Protein AF-A0A6C0KFZ5-F1 (afdb_monomer_lite)

Secondary structure (DSSP, 8-state):
---TT--TT---TTS--HHHHHHH-TTSTTHHHHHHHHHHTT--TT---TT---HHHHHHHT--STHHHHHHHHHHHTT--TT---TTS--HHHHHHHH--SHHHHHHHHHHGGGS-TT---TTS--HHHHS-HHHHTTSPPTT-SS--SS---B-SS-TTTSSS---EEEETT--EEE-TT----SB-TTT-PBP-EEEE-------

Foldseek 3Di:
DDDPPDDQCDADPQQDGPLLVLLQVQVDPVNPVVLVVSVVVVHDQCRATNQGDGSLLNLLQNVPDLSSVVSNVSSVVSPHDQCGATNQQDGSLLNLQLRDDDPSSVVSNVVSQLVYDQQRATPVRDGSLNNHDPVCNVVDDHHPDPPPSPARDDWDPAAPPPRPHTFFKAFPPNRYRRHHPVDDDDFADPSPRHGGPDIDGHDDDDDD

InterPro domains:
  IPR002110 Ankyrin repeat [PF12796] (33-120)
  IPR002110 Ankyrin repeat [SM00248] (14-47)
  IPR002110 Ankyrin repeat [SM00248] (51-84)
  IPR002110 Ankyrin repeat [SM00248] (88-120)
  IPR013083 Zinc finger, RING/FYVE/PHD-type [G3DSA:3.30.40.10] (149-202)
  IPR036770 Ankyrin repeat-containing domain superfamily [G3DSA:1.25.40.20] (1-140)
  IPR036770 Ankyrin repeat-containing domain superfamily [SSF48403] (3-112)
  IPR050745 Multifunctional regulatory proteins [PTHR24189] (2-123)

pLDDT: mean 80.34, std 16.1, range [26.88, 98.56]

Organism: NCBI:txid1070528

Structure (mmCIF, N/CA/C/O backbone):
data_AF-A0A6C0KFZ5-F1
#
_entry.id   AF-A0A6C0KFZ5-F1
#
loop_
_atom_site.group_PDB
_atom_site.id
_atom_site.type_symbol
_atom_site.label_atom_id
_atom_site.label_alt_id
_atom_site.label_comp_id
_atom_site.label_asym_id
_atom_site.label_entity_id
_atom_site.label_seq_id
_atom_site.pdbx_PDB_ins_code
_atom_site.Cartn_x
_atom_site.Cartn_y
_atom_site.Cartn_z
_atom_site.occupancy
_atom_site.B_iso_or_equiv
_atom_site.auth_seq_id
_atom_site.auth_comp_id
_atom_site.auth_asym_id
_atom_site.auth_atom_id
_atom_site.pdbx_PDB_model_num
ATOM 1 N N . MET A 1 1 ? -8.122 0.460 28.194 1.00 45.31 1 MET A N 1
ATOM 2 C CA . MET A 1 1 ? -8.547 -0.875 28.665 1.00 45.31 1 MET A CA 1
ATOM 3 C C . MET A 1 1 ? -9.284 -1.544 27.522 1.00 45.31 1 MET A C 1
ATOM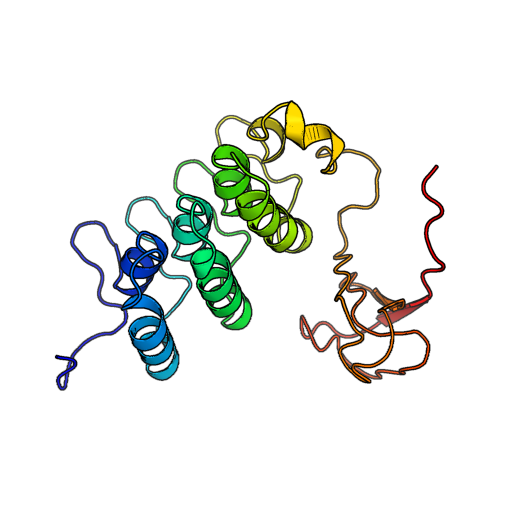 5 O O . MET A 1 1 ? -10.223 -0.944 27.015 1.00 45.31 1 MET A O 1
ATOM 9 N N . ILE A 1 2 ? -8.822 -2.716 27.087 1.00 58.00 2 ILE A N 1
ATOM 10 C CA . ILE A 1 2 ? -9.574 -3.589 26.179 1.00 58.00 2 ILE A CA 1
ATOM 11 C C . ILE A 1 2 ? -10.462 -4.431 27.093 1.00 58.00 2 ILE A C 1
ATOM 13 O O . ILE A 1 2 ? -9.956 -5.290 27.806 1.00 58.00 2 ILE A O 1
ATOM 17 N N . ASN A 1 3 ? -11.746 -4.093 27.161 1.00 57.06 3 ASN A N 1
ATOM 18 C CA . ASN A 1 3 ? -12.742 -4.845 27.925 1.00 57.06 3 ASN A CA 1
ATOM 19 C C . ASN A 1 3 ? -13.583 -5.693 26.963 1.00 57.06 3 ASN A C 1
ATOM 21 O O . ASN A 1 3 ? -13.565 -5.455 25.752 1.00 57.06 3 ASN A O 1
ATOM 25 N N . ASP A 1 4 ? -14.353 -6.634 27.510 1.00 57.88 4 ASP A N 1
ATOM 26 C CA . ASP A 1 4 ? -15.355 -7.384 26.751 1.00 57.88 4 ASP A CA 1
ATOM 27 C C . ASP A 1 4 ? -16.259 -6.420 25.967 1.00 57.88 4 ASP A C 1
ATOM 29 O O . ASP A 1 4 ? -16.900 -5.534 26.536 1.00 57.88 4 ASP A O 1
ATOM 33 N N . GLY A 1 5 ? -16.257 -6.561 24.638 1.00 67.19 5 GLY A N 1
ATOM 34 C CA . GLY A 1 5 ? -17.014 -5.713 23.712 1.00 67.19 5 GLY A CA 1
ATOM 35 C C . GLY A 1 5 ? -16.224 -4.597 23.019 1.00 67.19 5 GLY A C 1
ATOM 36 O O . GLY A 1 5 ? -16.816 -3.856 22.237 1.00 67.19 5 GLY A O 1
ATOM 37 N N . PHE A 1 6 ? -14.913 -4.460 23.253 1.00 79.19 6 PHE A N 1
ATOM 38 C CA . PHE A 1 6 ? -14.082 -3.554 22.453 1.00 79.19 6 PHE A CA 1
ATOM 39 C C . PHE A 1 6 ? -13.938 -4.080 21.016 1.00 79.19 6 PHE A C 1
ATOM 41 O O . PHE A 1 6 ? -13.2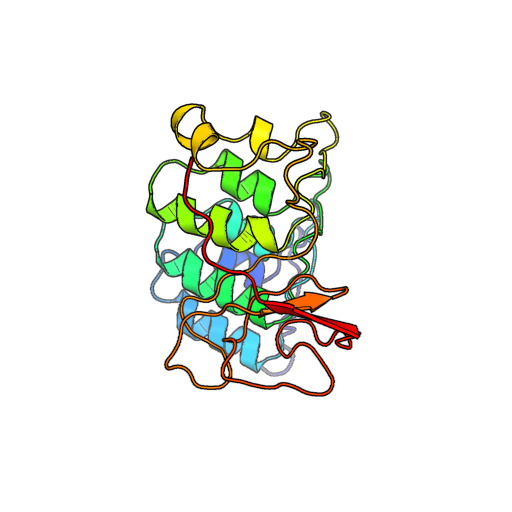68 -5.084 20.776 1.00 79.19 6 PHE A O 1
ATOM 48 N N . ASP A 1 7 ? -14.557 -3.390 20.057 1.00 88.50 7 ASP A N 1
ATOM 49 C CA . ASP A 1 7 ? -14.354 -3.660 18.636 1.00 88.50 7 ASP A CA 1
ATOM 50 C C . ASP A 1 7 ? -13.027 -3.041 18.175 1.00 88.50 7 ASP A C 1
ATOM 52 O O . ASP A 1 7 ? -12.887 -1.824 18.057 1.00 88.50 7 ASP A O 1
ATOM 56 N N . ILE A 1 8 ? -12.050 -3.904 17.887 1.00 89.81 8 ILE A N 1
ATOM 57 C CA . ILE A 1 8 ? -10.712 -3.530 17.412 1.00 89.81 8 ILE A CA 1
ATOM 58 C C . ILE A 1 8 ? -10.742 -2.711 16.109 1.00 89.81 8 ILE A C 1
ATOM 60 O O . ILE A 1 8 ? -9.812 -1.959 15.815 1.00 89.81 8 ILE A O 1
ATOM 64 N N . ASN A 1 9 ? -11.824 -2.854 15.342 1.00 93.38 9 ASN A N 1
ATOM 65 C CA . ASN A 1 9 ? -12.056 -2.216 14.054 1.00 93.38 9 ASN A CA 1
ATOM 66 C C . ASN A 1 9 ? -13.001 -1.013 14.152 1.00 93.38 9 ASN A C 1
ATOM 68 O O . ASN A 1 9 ? -13.390 -0.460 13.119 1.00 93.38 9 ASN A O 1
ATOM 72 N N . GLN A 1 10 ? -13.367 -0.599 15.371 1.00 94.50 10 GLN A N 1
ATOM 73 C CA . GLN A 1 10 ? -14.249 0.535 15.585 1.00 94.50 10 GLN A CA 1
ATOM 74 C C . GLN A 1 10 ? -13.695 1.780 14.888 1.00 94.50 10 GLN A C 1
ATOM 76 O O . GLN A 1 10 ? -12.531 2.156 15.049 1.00 94.50 10 GLN A O 1
ATOM 81 N N . LYS A 1 11 ? -14.567 2.423 14.112 1.00 95.81 11 LYS A N 1
ATOM 82 C CA . LYS A 1 11 ? -14.286 3.678 13.423 1.00 95.81 11 LYS A CA 1
ATOM 83 C C . LYS A 1 11 ? -14.776 4.849 14.271 1.00 95.81 11 LYS A C 1
ATOM 85 O O . LYS A 1 11 ? -15.882 4.800 14.813 1.00 95.81 11 LYS A O 1
ATOM 90 N N . ASP A 1 12 ? -13.983 5.910 14.354 1.00 95.25 12 ASP A N 1
ATOM 91 C CA . ASP A 1 12 ? -14.437 7.190 14.898 1.00 95.25 12 ASP A CA 1
ATOM 92 C C . ASP A 1 12 ? -15.367 7.928 13.901 1.00 95.25 12 ASP A C 1
ATOM 94 O O . ASP A 1 12 ? -15.711 7.425 12.827 1.00 95.25 12 ASP A O 1
ATOM 98 N N . LYS A 1 13 ? -15.759 9.167 14.223 1.00 97.31 13 LYS A N 1
ATOM 99 C CA . LYS A 1 13 ? -16.588 10.019 13.345 1.00 97.31 13 LYS A CA 1
ATOM 100 C C . LYS A 1 13 ? -15.954 10.337 11.980 1.00 97.31 13 LYS A C 1
ATOM 102 O O . LYS A 1 13 ? -16.672 10.688 11.046 1.00 97.31 13 LYS A O 1
ATOM 107 N N . ASN A 1 14 ? -14.629 10.250 11.868 1.00 96.06 14 ASN A N 1
ATOM 108 C CA . ASN A 1 14 ? -13.876 10.461 10.633 1.00 96.06 14 ASN A CA 1
ATOM 109 C C . ASN A 1 14 ? -13.644 9.154 9.867 1.00 96.06 14 ASN A C 1
ATOM 111 O O . ASN A 1 14 ? -13.036 9.163 8.797 1.00 96.06 14 ASN A O 1
ATOM 115 N N . GLY A 1 15 ? -14.136 8.036 10.394 1.00 96.62 15 GLY A N 1
ATOM 116 C CA . GLY A 1 15 ? -13.888 6.724 9.839 1.00 96.62 15 GLY A CA 1
ATOM 117 C C . GLY A 1 15 ? -12.543 6.120 10.267 1.00 96.62 15 GLY A C 1
ATOM 118 O O . GLY A 1 15 ? -12.168 5.067 9.759 1.00 96.62 15 GLY A O 1
ATOM 119 N N . THR A 1 16 ? -11.808 6.768 11.163 1.00 96.50 16 THR A N 1
ATOM 120 C CA . THR A 1 16 ? -10.446 6.395 11.542 1.00 96.50 16 THR A CA 1
ATOM 121 C C . THR A 1 16 ? -10.471 5.265 12.570 1.00 96.50 16 THR A C 1
ATOM 123 O O . THR A 1 16 ? -11.234 5.321 13.534 1.00 96.50 16 THR A O 1
ATOM 126 N N . THR A 1 17 ? -9.645 4.233 12.374 1.00 94.56 17 THR A N 1
ATOM 127 C CA . THR A 1 17 ? -9.482 3.127 13.336 1.00 94.56 17 THR A CA 1
ATOM 128 C C . THR A 1 17 ? -8.279 3.349 14.246 1.00 94.56 17 THR A C 1
ATOM 130 O O . THR A 1 17 ? -7.396 4.159 13.954 1.00 94.56 17 THR A O 1
ATOM 133 N N . LEU A 1 18 ? -8.184 2.572 15.330 1.00 91.19 18 LEU A N 1
ATOM 134 C CA . LEU A 1 18 ? -7.022 2.604 16.224 1.00 91.19 18 LEU A CA 1
ATOM 135 C C . LEU A 1 18 ? -5.701 2.331 15.481 1.00 91.19 18 LEU A C 1
ATOM 137 O O . LEU A 1 18 ? -4.703 3.002 15.732 1.00 91.19 18 LEU A O 1
ATOM 141 N N . LEU A 1 19 ? -5.706 1.408 14.514 1.00 91.88 19 LEU A N 1
ATOM 142 C CA . LEU A 1 19 ? -4.532 1.108 13.692 1.00 91.88 19 LEU A CA 1
ATOM 143 C C . LEU A 1 19 ? -4.061 2.318 12.869 1.00 91.88 19 LEU A C 1
ATOM 145 O O . LEU A 1 19 ? -2.859 2.530 12.733 1.00 91.88 19 LEU A O 1
ATOM 149 N N . MET A 1 20 ? -4.986 3.131 12.350 1.00 93.50 20 MET A N 1
ATOM 150 C CA . MET A 1 20 ? -4.640 4.348 11.604 1.00 93.50 20 MET A CA 1
ATOM 151 C C . MET A 1 20 ? -4.007 5.413 12.504 1.00 93.50 20 MET A C 1
ATOM 153 O O . MET A 1 20 ? -3.027 6.034 12.104 1.00 93.50 20 MET A O 1
ATOM 157 N N . TYR A 1 21 ? -4.506 5.585 13.732 1.00 90.19 21 TYR A N 1
ATOM 158 C CA . TYR A 1 21 ? -3.892 6.509 14.692 1.00 90.19 21 TYR A CA 1
ATOM 159 C C . TYR A 1 21 ? -2.452 6.118 15.038 1.00 90.19 21 TYR A C 1
ATOM 161 O O . TYR A 1 21 ? -1.588 6.989 15.143 1.00 90.19 21 TYR A O 1
ATOM 169 N N . ILE A 1 22 ? -2.183 4.817 15.182 1.00 87.75 22 ILE A N 1
ATOM 170 C CA . ILE A 1 22 ? -0.828 4.293 15.408 1.00 87.75 22 ILE A CA 1
ATOM 171 C C . ILE A 1 22 ? 0.047 4.522 14.177 1.00 87.75 22 ILE A C 1
ATOM 173 O O . ILE A 1 22 ? 1.169 5.002 14.307 1.00 87.75 22 ILE A O 1
ATOM 177 N N . ALA A 1 23 ? -0.481 4.234 12.986 1.00 89.38 23 ALA A N 1
ATOM 178 C CA . ALA A 1 23 ? 0.206 4.465 11.722 1.00 89.38 23 ALA A CA 1
ATOM 179 C C . ALA A 1 23 ? 0.599 5.937 11.498 1.00 89.38 23 ALA A C 1
ATOM 181 O O . ALA A 1 23 ? 1.624 6.208 10.879 1.00 89.38 23 ALA A O 1
ATOM 182 N N . GLU A 1 24 ? -0.195 6.881 12.006 1.00 87.94 24 GLU A N 1
ATOM 183 C CA . GLU A 1 24 ? 0.102 8.317 11.973 1.00 87.94 24 GLU A CA 1
ATOM 184 C C . GLU A 1 24 ? 1.146 8.746 13.025 1.00 87.94 24 GLU A C 1
ATOM 186 O O . GLU A 1 24 ? 1.887 9.699 12.796 1.00 87.94 24 GLU A O 1
ATOM 191 N N . ASN A 1 25 ? 1.236 8.051 14.169 1.00 81.25 25 ASN A N 1
ATOM 192 C CA . ASN A 1 25 ? 2.004 8.480 15.352 1.00 81.25 25 ASN A CA 1
ATOM 193 C C . ASN A 1 25 ? 3.089 7.476 15.791 1.00 81.25 25 ASN A C 1
ATOM 195 O O . ASN A 1 25 ? 3.385 7.328 16.978 1.00 81.25 25 ASN A O 1
ATOM 199 N N . THR A 1 26 ? 3.729 6.819 14.831 1.00 67.06 26 THR A N 1
ATOM 200 C CA . THR A 1 26 ? 4.763 5.778 15.009 1.00 67.06 26 THR A CA 1
ATOM 201 C C . THR A 1 26 ? 5.988 6.196 15.836 1.00 67.06 26 THR A C 1
ATOM 203 O O . THR A 1 26 ? 6.759 5.337 16.261 1.00 67.06 26 THR A O 1
ATOM 206 N N . SER A 1 27 ? 6.216 7.490 16.075 1.00 63.19 27 SER A N 1
ATOM 207 C CA . SER A 1 27 ? 7.378 8.019 16.811 1.00 63.19 27 SER A CA 1
ATOM 208 C C . SER A 1 27 ? 7.352 7.767 18.318 1.00 63.19 27 SER A C 1
ATOM 210 O O . SER A 1 27 ? 8.356 7.983 19.000 1.00 63.19 27 SER A O 1
ATOM 212 N N . GLN A 1 28 ? 6.220 7.319 18.860 1.00 59.22 28 GLN A N 1
ATOM 213 C CA . GLN A 1 28 ? 6.071 7.077 20.288 1.00 59.22 28 GLN A CA 1
ATOM 214 C C . GLN A 1 28 ? 6.402 5.614 20.602 1.00 59.22 28 GLN A C 1
ATOM 216 O O . GLN A 1 28 ? 5.761 4.717 20.062 1.00 59.22 28 GLN A O 1
ATOM 221 N N . LEU A 1 29 ? 7.354 5.375 21.519 1.00 52.28 29 LEU A N 1
ATOM 222 C CA . LEU A 1 29 ? 7.754 4.042 22.023 1.00 52.28 29 LEU A CA 1
ATOM 223 C C . LEU A 1 29 ? 6.571 3.140 22.441 1.00 52.28 29 LEU A C 1
ATOM 225 O O . LEU A 1 29 ? 6.716 1.927 22.510 1.00 52.28 29 LEU A O 1
ATOM 229 N N . LEU A 1 30 ? 5.402 3.726 22.698 1.00 54.03 30 LEU A N 1
ATOM 230 C CA . LEU A 1 30 ? 4.149 3.041 23.014 1.00 54.03 30 LEU A CA 1
ATOM 231 C C . LEU A 1 30 ? 3.510 2.310 21.814 1.00 54.03 30 LEU A C 1
ATOM 233 O O . LEU A 1 30 ? 2.575 1.542 22.015 1.00 54.03 30 LEU A O 1
ATOM 237 N N . CYS A 1 31 ? 3.970 2.527 20.577 1.00 63.16 31 CYS A N 1
ATOM 238 C CA . CYS A 1 31 ? 3.303 1.989 19.389 1.00 63.16 31 CYS A CA 1
ATOM 239 C C . CYS A 1 31 ? 3.578 0.505 19.128 1.00 63.16 31 CYS A C 1
ATOM 241 O O . CYS A 1 31 ? 2.667 -0.165 18.659 1.00 63.16 31 CYS A O 1
ATOM 243 N N . THR A 1 32 ? 4.761 -0.037 19.440 1.00 69.75 32 THR A N 1
ATOM 244 C CA . THR A 1 32 ? 5.089 -1.437 19.097 1.00 69.75 32 THR A CA 1
ATOM 245 C C . THR A 1 32 ? 4.239 -2.437 19.885 1.00 69.75 32 THR A C 1
ATOM 247 O O . THR A 1 32 ? 3.671 -3.353 19.296 1.00 69.75 32 THR A O 1
ATOM 250 N N . ASP A 1 33 ? 4.058 -2.232 21.194 1.00 76.81 33 ASP A N 1
ATOM 251 C CA . ASP A 1 33 ? 3.221 -3.113 22.023 1.00 76.81 33 ASP A CA 1
ATOM 252 C C . ASP A 1 33 ? 1.743 -3.040 21.628 1.00 76.81 33 ASP A C 1
ATOM 254 O O . ASP A 1 33 ? 1.065 -4.065 21.533 1.00 76.81 33 ASP A O 1
ATOM 258 N N . ILE A 1 34 ? 1.241 -1.832 21.346 1.00 79.38 34 ILE A N 1
ATOM 259 C CA . ILE A 1 34 ? -0.144 -1.650 20.901 1.00 79.38 34 ILE A CA 1
ATOM 260 C C . ILE A 1 34 ? -0.324 -2.260 19.508 1.00 79.38 34 ILE A C 1
ATOM 262 O O . ILE A 1 34 ? -1.312 -2.948 19.280 1.00 79.38 34 ILE A O 1
ATOM 266 N N . LEU A 1 35 ? 0.628 -2.078 18.593 1.00 79.81 35 LEU A N 1
ATOM 267 C CA . LEU A 1 35 ? 0.586 -2.661 17.255 1.00 79.81 35 LEU A CA 1
ATOM 268 C C . LEU A 1 35 ? 0.594 -4.194 17.314 1.00 79.81 35 LEU A C 1
ATOM 270 O O . LEU A 1 35 ? -0.262 -4.825 16.699 1.00 79.81 35 LEU A O 1
ATOM 274 N N . ASN A 1 36 ? 1.474 -4.794 18.118 1.00 79.19 36 ASN A N 1
ATOM 275 C CA . ASN A 1 36 ? 1.494 -6.240 18.350 1.00 79.19 36 ASN A CA 1
ATOM 276 C C . ASN A 1 36 ? 0.164 -6.743 18.929 1.00 79.19 36 ASN A C 1
ATOM 278 O O . ASN A 1 36 ? -0.345 -7.781 18.505 1.00 79.19 36 ASN A O 1
ATOM 282 N N . LEU A 1 37 ? -0.437 -5.988 19.850 1.00 82.38 37 LEU A N 1
ATOM 283 C CA . LEU A 1 37 ? -1.750 -6.300 20.406 1.00 82.38 37 LEU A CA 1
ATOM 284 C C . LEU A 1 37 ? -2.867 -6.202 19.355 1.00 82.38 37 LEU A C 1
ATOM 286 O O . LEU A 1 37 ? -3.717 -7.086 19.298 1.00 82.38 37 LEU A O 1
ATOM 290 N N . LEU A 1 38 ? -2.861 -5.179 18.494 1.00 81.00 38 LEU A N 1
ATOM 291 C CA . LEU A 1 38 ? -3.825 -5.049 17.394 1.00 81.00 38 LEU A CA 1
ATOM 292 C C . LEU A 1 38 ? -3.743 -6.235 16.433 1.00 81.00 38 LEU A C 1
ATOM 294 O O . LEU A 1 38 ? -4.771 -6.777 16.027 1.00 81.00 38 LEU A O 1
ATOM 298 N N . ILE A 1 39 ? -2.525 -6.655 16.097 1.00 80.06 39 ILE A N 1
ATOM 299 C CA . ILE A 1 39 ? -2.284 -7.820 15.247 1.00 80.06 39 ILE A CA 1
ATOM 300 C C . ILE A 1 39 ? -2.752 -9.107 15.929 1.00 80.06 39 ILE A C 1
ATOM 302 O O . ILE A 1 39 ? -3.458 -9.904 15.309 1.00 80.06 39 ILE A O 1
ATOM 306 N N . TYR A 1 40 ? -2.434 -9.292 17.213 1.00 84.69 40 TYR A N 1
ATOM 307 C CA . TYR A 1 40 ? -2.911 -10.430 18.002 1.00 84.69 40 TYR A CA 1
ATOM 308 C C . TYR A 1 40 ? -4.445 -10.509 18.019 1.00 84.69 40 TYR A C 1
ATOM 310 O O . TYR A 1 40 ? -5.025 -11.585 17.865 1.00 84.69 40 TYR A O 1
ATOM 318 N N . LEU A 1 41 ? -5.107 -9.355 18.122 1.00 85.75 41 LEU A N 1
ATOM 319 C CA . LEU A 1 41 ? -6.563 -9.220 18.082 1.00 85.75 41 LEU A CA 1
ATOM 320 C C . LEU A 1 41 ? -7.150 -9.215 16.659 1.00 85.75 41 LEU A C 1
ATOM 322 O O . LEU A 1 41 ? -8.353 -9.015 16.504 1.00 85.75 41 LEU A O 1
ATOM 326 N N . ARG A 1 42 ? -6.334 -9.474 15.627 1.00 86.94 42 ARG A N 1
ATOM 327 C CA . ARG A 1 42 ? -6.735 -9.545 14.211 1.00 86.94 42 ARG A CA 1
ATOM 328 C C . ARG A 1 42 ? -7.426 -8.274 13.708 1.00 86.94 42 ARG A C 1
ATOM 330 O O . ARG A 1 42 ? -8.445 -8.344 13.017 1.00 86.94 42 ARG A O 1
ATOM 337 N N . ALA A 1 43 ? -6.867 -7.111 14.041 1.00 90.69 43 ALA A N 1
ATOM 338 C CA . ALA A 1 43 ? -7.285 -5.845 13.451 1.00 90.69 43 ALA A CA 1
ATOM 339 C C . ALA A 1 43 ? -7.240 -5.917 11.916 1.00 90.69 43 ALA A C 1
ATOM 341 O O . ALA A 1 43 ? -6.268 -6.395 11.329 1.00 90.69 43 ALA A O 1
ATOM 342 N N . ASN A 1 44 ? -8.289 -5.433 11.256 1.00 94.06 44 ASN A N 1
ATOM 343 C CA . ASN A 1 44 ? -8.346 -5.379 9.803 1.00 94.06 44 ASN A CA 1
ATOM 344 C C . ASN A 1 44 ? -7.494 -4.204 9.299 1.00 94.06 44 ASN A C 1
ATOM 346 O O . ASN A 1 44 ? -7.851 -3.035 9.471 1.00 94.06 44 ASN A O 1
ATOM 350 N N . VAL A 1 45 ? -6.382 -4.528 8.638 1.00 94.00 45 VAL A N 1
ATOM 351 C CA . VAL A 1 45 ? -5.403 -3.549 8.140 1.00 94.00 45 VAL A CA 1
ATOM 352 C C . VAL A 1 45 ? -5.892 -2.724 6.943 1.00 94.00 45 VAL A C 1
ATOM 354 O O . VAL A 1 45 ? -5.318 -1.677 6.643 1.00 94.00 45 VAL A O 1
ATOM 357 N N . ASN A 1 46 ? -6.967 -3.169 6.286 1.00 96.31 46 ASN A N 1
ATOM 358 C CA . ASN A 1 46 ? -7.486 -2.613 5.034 1.00 96.31 46 ASN A CA 1
ATOM 359 C C . ASN A 1 46 ? -8.732 -1.738 5.219 1.00 96.31 46 ASN A C 1
ATOM 361 O O . ASN A 1 46 ? -9.359 -1.339 4.238 1.00 96.31 46 ASN A O 1
ATOM 365 N N . ILE A 1 47 ? -9.124 -1.432 6.461 1.00 97.75 47 ILE A N 1
ATOM 366 C CA . ILE A 1 47 ? -10.214 -0.479 6.693 1.00 97.75 47 ILE A CA 1
ATOM 367 C C . ILE A 1 47 ? -9.826 0.876 6.101 1.00 97.75 47 ILE A C 1
ATOM 369 O O . ILE A 1 47 ? -8.673 1.299 6.177 1.00 97.75 47 ILE A O 1
ATOM 373 N N . LYS A 1 48 ? -10.823 1.543 5.521 1.00 98.44 48 LYS A N 1
ATOM 374 C CA . LYS A 1 48 ? -10.722 2.878 4.947 1.00 98.44 48 LYS A CA 1
ATOM 375 C C . LYS A 1 48 ? -11.440 3.907 5.813 1.00 98.44 48 LYS A C 1
ATOM 377 O O . LYS A 1 48 ? -12.564 3.659 6.270 1.00 98.44 48 LYS A O 1
ATOM 382 N N . ASP A 1 49 ? -10.808 5.056 6.026 1.00 98.44 49 ASP A N 1
ATOM 383 C CA . ASP A 1 49 ? -11.439 6.216 6.659 1.00 98.44 49 ASP A CA 1
ATOM 384 C C . ASP A 1 49 ? -12.432 6.910 5.700 1.00 98.44 49 ASP A C 1
ATOM 386 O O . ASP A 1 49 ? -12.678 6.444 4.586 1.00 98.44 49 ASP A O 1
ATOM 390 N N . ASN A 1 50 ? -13.032 8.029 6.113 1.00 98.56 50 ASN A N 1
ATOM 391 C CA . ASN A 1 50 ? -13.981 8.767 5.266 1.00 98.56 50 ASN A CA 1
ATOM 392 C C . ASN A 1 50 ? -13.316 9.474 4.065 1.00 98.56 50 ASN A C 1
ATOM 394 O O . ASN A 1 50 ? -14.012 10.012 3.204 1.00 98.56 50 ASN A O 1
ATOM 398 N N . LYS A 1 51 ? -11.980 9.505 4.010 1.00 98.25 51 LYS A N 1
ATOM 399 C CA . LYS A 1 51 ? -11.187 9.966 2.864 1.00 98.25 51 LYS A CA 1
ATOM 400 C C . LYS A 1 51 ? -10.705 8.804 1.995 1.00 98.25 51 LYS A C 1
ATOM 402 O O . LYS A 1 51 ? -9.909 9.045 1.095 1.00 98.25 51 LYS A O 1
ATOM 407 N N . GLU A 1 52 ? -11.162 7.585 2.271 1.00 98.38 52 GLU A N 1
ATOM 408 C CA . GLU A 1 52 ? -10.690 6.335 1.676 1.00 98.38 52 GLU A CA 1
ATOM 409 C C . GLU A 1 52 ? -9.230 5.963 1.997 1.00 98.38 52 GLU A C 1
ATOM 411 O O . GLU A 1 52 ? -8.653 5.075 1.370 1.00 98.38 52 GLU A O 1
ATOM 416 N N . LYS A 1 53 ? -8.624 6.585 3.014 1.00 98.38 53 LYS A N 1
ATOM 417 C CA . LYS A 1 53 ? -7.262 6.264 3.444 1.00 98.38 53 LYS A CA 1
ATOM 418 C C . LYS A 1 53 ? -7.200 4.999 4.284 1.00 98.38 53 LYS A C 1
ATOM 420 O O . LYS A 1 53 ? -7.994 4.814 5.205 1.00 98.38 53 LYS A O 1
ATOM 425 N N . THR A 1 54 ? -6.192 4.174 4.012 1.00 98.00 54 THR A N 1
ATOM 426 C CA . THR A 1 54 ? -5.840 2.984 4.802 1.00 98.00 54 THR A CA 1
ATOM 427 C C . THR A 1 54 ? -4.706 3.281 5.783 1.00 98.00 54 THR A C 1
ATOM 429 O O . THR A 1 54 ? -3.969 4.258 5.623 1.00 98.00 54 THR A O 1
ATOM 432 N N . ALA A 1 55 ? -4.495 2.404 6.770 1.00 95.81 55 ALA A N 1
ATOM 433 C CA . ALA A 1 55 ? -3.361 2.515 7.694 1.00 95.81 55 ALA A CA 1
ATOM 434 C C . ALA A 1 55 ? -2.005 2.553 6.959 1.00 95.81 55 ALA A C 1
ATOM 436 O O . ALA A 1 55 ? -1.112 3.306 7.345 1.00 95.81 55 ALA A O 1
ATOM 437 N N . LEU A 1 56 ? -1.869 1.815 5.851 1.00 95.62 56 LEU A N 1
ATOM 438 C CA . LEU A 1 56 ? -0.655 1.814 5.032 1.00 95.62 56 LEU A CA 1
ATOM 439 C C . LEU A 1 56 ? -0.345 3.202 4.443 1.00 95.62 56 LEU A C 1
ATOM 441 O O . LEU A 1 56 ? 0.814 3.616 4.412 1.00 95.62 56 LEU A O 1
ATOM 445 N N . MET A 1 57 ? -1.372 3.945 4.015 1.00 97.44 57 MET A N 1
ATOM 446 C CA . MET A 1 57 ? -1.204 5.314 3.514 1.00 97.44 57 MET A CA 1
ATOM 447 C C . MET A 1 57 ? -0.775 6.280 4.619 1.00 97.44 57 MET A C 1
ATOM 449 O O . MET A 1 57 ? 0.066 7.138 4.363 1.00 97.44 57 MET A O 1
ATOM 453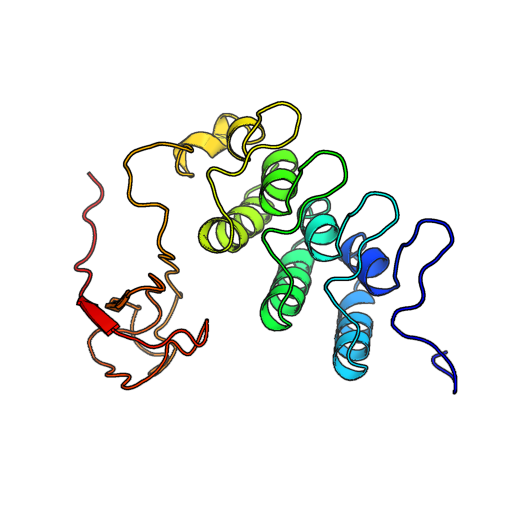 N N . TYR A 1 58 ? -1.306 6.124 5.836 1.00 94.50 58 TYR A N 1
ATOM 454 C CA . TYR A 1 58 ? -0.892 6.921 6.994 1.00 94.50 58 TYR A CA 1
ATOM 455 C C . TYR A 1 58 ? 0.588 6.693 7.330 1.00 94.50 58 TYR A C 1
ATOM 457 O O . TYR A 1 58 ? 1.347 7.659 7.389 1.00 94.50 58 TYR A O 1
ATOM 465 N N . VAL A 1 59 ? 1.043 5.436 7.434 1.00 91.69 59 VAL A N 1
ATOM 466 C CA . VAL A 1 59 ? 2.471 5.141 7.686 1.00 91.69 59 VAL A CA 1
ATOM 467 C C . VAL A 1 59 ? 3.365 5.748 6.606 1.00 91.69 59 VAL A C 1
ATOM 469 O O . VAL A 1 59 ? 4.439 6.271 6.912 1.00 91.69 59 VAL A O 1
ATOM 472 N N . ALA A 1 60 ? 2.934 5.674 5.343 1.00 92.75 60 ALA A N 1
ATOM 473 C CA . ALA A 1 60 ? 3.672 6.212 4.207 1.00 92.75 60 ALA A CA 1
ATOM 474 C C . ALA A 1 60 ? 3.716 7.749 4.187 1.00 92.75 60 ALA A C 1
ATOM 476 O O . ALA A 1 60 ? 4.715 8.323 3.755 1.00 92.75 60 ALA A O 1
ATOM 477 N N . GLU A 1 61 ? 2.656 8.417 4.643 1.00 92.62 61 GLU A N 1
ATOM 478 C CA . GLU A 1 61 ? 2.573 9.876 4.728 1.00 92.62 61 GLU A CA 1
ATOM 479 C C . GLU A 1 61 ? 3.432 10.441 5.864 1.00 92.62 61 GLU A C 1
ATOM 481 O O . GLU A 1 61 ? 4.126 11.437 5.661 1.00 92.62 61 GLU A O 1
ATOM 486 N N . TYR A 1 62 ? 3.436 9.779 7.021 1.00 87.38 62 TYR A N 1
ATOM 487 C CA . TYR A 1 62 ? 4.102 10.242 8.241 1.00 87.38 62 TYR A CA 1
ATOM 488 C C . TYR A 1 62 ? 5.437 9.525 8.510 1.00 87.38 62 TYR A C 1
ATOM 490 O O . TYR A 1 62 ? 5.779 9.221 9.649 1.00 87.38 62 TYR A O 1
ATOM 498 N N . ASN A 1 63 ? 6.214 9.257 7.455 1.00 78.06 63 ASN A N 1
ATOM 499 C CA . ASN A 1 63 ? 7.402 8.385 7.449 1.00 78.06 63 ASN A CA 1
ATOM 500 C C . ASN A 1 63 ? 8.723 9.000 7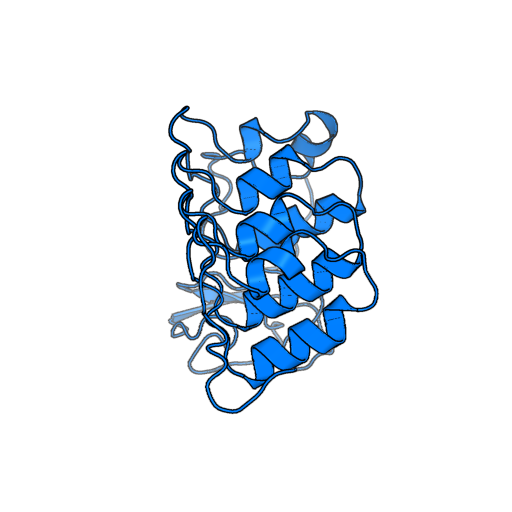.960 1.00 78.06 63 ASN A C 1
ATOM 502 O O . ASN A 1 63 ? 9.800 8.545 7.573 1.00 78.06 63 ASN A O 1
ATOM 506 N N . ASP A 1 64 ? 8.656 10.011 8.827 1.00 77.38 64 ASP A N 1
ATOM 507 C CA . ASP A 1 64 ? 9.828 10.762 9.303 1.00 77.38 64 ASP A CA 1
ATOM 508 C C . ASP A 1 64 ? 10.647 10.028 10.396 1.00 77.38 64 ASP A C 1
ATOM 510 O O . ASP A 1 64 ? 11.727 10.494 10.765 1.00 77.38 64 ASP A O 1
ATOM 514 N N . TYR A 1 65 ? 10.188 8.868 10.886 1.00 69.94 65 TYR A N 1
ATOM 515 C CA . TYR A 1 65 ? 10.837 8.102 11.960 1.00 69.94 65 TYR A CA 1
ATOM 516 C C . TYR A 1 65 ? 11.197 6.674 11.531 1.00 69.94 65 TYR A C 1
ATOM 518 O O . TYR A 1 65 ? 10.525 6.059 10.705 1.00 69.94 65 TYR A O 1
ATOM 526 N N . SER A 1 66 ? 12.258 6.109 12.114 1.00 66.88 66 SER A N 1
ATOM 527 C CA . SER A 1 66 ? 12.701 4.737 11.816 1.00 66.88 66 SER A CA 1
ATOM 528 C C . SER A 1 66 ? 11.674 3.669 12.214 1.00 66.88 66 SER A C 1
ATOM 530 O O . SER A 1 66 ? 11.557 2.653 11.533 1.00 66.88 66 SER A O 1
ATOM 532 N N . SER A 1 67 ? 10.885 3.915 13.262 1.00 63.47 67 SER A N 1
ATOM 533 C CA . SER A 1 67 ? 9.795 3.042 13.723 1.00 63.47 67 SER A CA 1
ATOM 534 C C . SER A 1 67 ? 8.658 2.878 12.703 1.00 63.47 67 SER A C 1
ATOM 536 O O . SER A 1 67 ? 7.906 1.901 12.759 1.00 63.47 67 SER A O 1
ATOM 538 N N . ASN A 1 68 ? 8.557 3.762 11.704 1.00 76.94 68 ASN A N 1
ATOM 539 C CA . ASN A 1 68 ? 7.624 3.578 10.591 1.00 76.94 68 ASN A CA 1
ATOM 540 C C . ASN A 1 68 ? 7.941 2.332 9.774 1.00 76.94 68 ASN A C 1
ATOM 542 O O . ASN A 1 68 ? 7.017 1.731 9.243 1.00 76.94 68 ASN A O 1
ATOM 546 N N . ILE A 1 69 ? 9.212 1.931 9.675 1.00 80.31 69 ILE A N 1
ATOM 547 C CA . ILE A 1 69 ? 9.604 0.748 8.900 1.00 80.31 69 ILE A CA 1
ATOM 548 C C . ILE A 1 69 ? 9.079 -0.531 9.552 1.00 80.31 69 ILE A C 1
ATOM 550 O O . ILE A 1 69 ? 8.612 -1.424 8.852 1.00 80.31 69 ILE A O 1
ATOM 554 N N . GLU A 1 70 ? 9.093 -0.616 10.882 1.00 80.69 70 GLU A N 1
ATOM 555 C CA . GLU A 1 70 ? 8.509 -1.751 11.603 1.00 80.69 70 GLU A CA 1
ATOM 556 C C . GLU A 1 70 ? 6.991 -1.811 11.394 1.00 80.69 70 GLU A C 1
ATOM 558 O O . GLU A 1 70 ? 6.459 -2.851 11.007 1.00 80.69 70 GLU A O 1
ATOM 563 N N . THR A 1 71 ? 6.306 -0.673 11.540 1.00 84.12 71 THR A N 1
ATOM 564 C CA . THR A 1 71 ? 4.854 -0.598 11.308 1.00 84.12 71 THR A CA 1
ATOM 565 C C . THR A 1 71 ? 4.504 -0.942 9.859 1.00 84.12 71 THR A C 1
ATOM 567 O O . THR A 1 71 ? 3.576 -1.706 9.607 1.00 84.12 71 THR A O 1
ATOM 570 N N . LEU A 1 72 ? 5.282 -0.435 8.900 1.00 84.88 72 LEU A N 1
ATOM 571 C CA . LEU A 1 72 ? 5.147 -0.742 7.480 1.00 84.88 72 LEU A CA 1
ATOM 572 C C . LEU A 1 72 ? 5.294 -2.245 7.223 1.00 84.88 72 LEU A C 1
ATOM 574 O O . LEU A 1 72 ? 4.431 -2.833 6.581 1.00 84.88 72 LEU A O 1
ATOM 578 N N . ASN A 1 73 ? 6.344 -2.874 7.758 1.00 82.44 73 ASN A N 1
ATOM 579 C CA . ASN A 1 73 ? 6.567 -4.316 7.636 1.00 82.44 73 ASN A CA 1
ATOM 580 C C . ASN A 1 73 ? 5.403 -5.126 8.202 1.00 82.44 73 ASN A C 1
ATOM 582 O O . ASN A 1 73 ? 4.954 -6.075 7.567 1.00 82.44 73 ASN A O 1
ATOM 586 N N . ILE A 1 74 ? 4.899 -4.748 9.376 1.00 81.38 74 ILE A N 1
ATOM 587 C CA . ILE A 1 74 ? 3.763 -5.425 9.998 1.00 81.38 74 ILE A CA 1
ATOM 588 C C . ILE A 1 74 ? 2.528 -5.324 9.101 1.00 81.38 74 ILE A C 1
ATOM 590 O O . ILE A 1 74 ? 1.934 -6.347 8.781 1.00 81.38 74 ILE A O 1
ATOM 594 N N . LEU A 1 75 ? 2.172 -4.130 8.626 1.00 86.88 75 LEU A N 1
ATOM 595 C CA . LEU A 1 75 ? 1.021 -3.969 7.734 1.00 86.88 75 LEU A CA 1
ATOM 596 C C . LEU A 1 75 ? 1.166 -4.815 6.460 1.00 86.88 75 LEU A C 1
ATOM 598 O O . LEU A 1 75 ? 0.234 -5.520 6.081 1.00 86.88 75 LEU A O 1
ATOM 602 N N . LEU A 1 76 ? 2.342 -4.795 5.830 1.00 83.50 76 LEU A N 1
ATOM 603 C CA . LEU A 1 76 ? 2.613 -5.562 4.612 1.00 83.50 76 LEU A CA 1
ATOM 604 C C . LEU A 1 76 ? 2.570 -7.081 4.838 1.00 83.50 76 LEU A C 1
ATOM 606 O O . LEU A 1 76 ? 2.047 -7.803 3.995 1.00 83.50 76 LEU A O 1
ATOM 610 N N . ASN A 1 77 ? 3.064 -7.565 5.980 1.00 82.25 77 ASN A N 1
ATOM 611 C CA . ASN A 1 77 ? 3.021 -8.985 6.350 1.00 82.25 77 ASN A CA 1
ATOM 612 C C . ASN A 1 77 ? 1.617 -9.469 6.746 1.00 82.25 77 ASN A C 1
ATOM 614 O O . ASN A 1 77 ? 1.395 -10.674 6.844 1.00 82.25 77 ASN A O 1
ATOM 618 N N . HIS A 1 78 ? 0.687 -8.545 6.983 1.00 80.94 78 HIS A N 1
ATOM 619 C CA . HIS A 1 78 ? -0.701 -8.820 7.342 1.00 80.94 78 HIS A CA 1
ATOM 620 C C . HIS A 1 78 ? -1.678 -8.439 6.220 1.00 80.94 78 HIS A C 1
ATOM 622 O O . HIS A 1 78 ? -2.804 -8.028 6.487 1.00 80.94 78 HIS A O 1
ATOM 628 N N . ASP A 1 79 ? -1.243 -8.607 4.966 1.00 83.88 79 ASP A N 1
ATOM 629 C CA . ASP A 1 79 ? -2.058 -8.466 3.754 1.00 83.88 79 ASP A CA 1
ATOM 630 C C . ASP A 1 79 ? -2.633 -7.052 3.538 1.00 83.88 79 ASP A C 1
ATOM 632 O O . ASP A 1 79 ? -3.753 -6.882 3.045 1.00 83.88 79 ASP A O 1
ATOM 636 N N . ALA A 1 80 ? -1.872 -6.008 3.891 1.00 88.00 80 ALA A N 1
ATOM 637 C CA . ALA A 1 80 ? -2.247 -4.643 3.538 1.00 88.00 80 ALA A CA 1
ATOM 638 C C . ALA A 1 80 ? -2.268 -4.442 2.013 1.00 88.00 80 ALA A C 1
ATOM 640 O O . ALA A 1 80 ? -1.289 -4.694 1.307 1.00 88.00 80 ALA A O 1
ATOM 641 N N . ASN A 1 81 ? -3.377 -3.908 1.510 1.00 88.00 81 ASN A N 1
ATOM 642 C CA . ASN A 1 81 ? -3.586 -3.606 0.103 1.00 88.00 81 ASN A CA 1
ATOM 643 C C . ASN A 1 81 ? -2.744 -2.399 -0.321 1.00 88.00 81 ASN A C 1
ATOM 645 O O . ASN A 1 81 ? -3.109 -1.237 -0.149 1.00 88.00 81 ASN A O 1
ATOM 649 N N . VAL A 1 82 ? -1.610 -2.684 -0.941 1.00 86.88 82 VAL A N 1
ATOM 650 C CA . VAL A 1 82 ? -0.651 -1.686 -1.436 1.00 86.88 82 VAL A CA 1
ATOM 651 C C . VAL A 1 82 ? -1.186 -0.818 -2.581 1.00 86.88 82 VAL A C 1
ATOM 653 O O . VAL A 1 82 ? -0.764 0.329 -2.730 1.00 86.88 82 VAL A O 1
ATOM 656 N N . ASN A 1 83 ? -2.138 -1.345 -3.356 1.00 88.25 83 ASN A N 1
ATOM 657 C CA . ASN A 1 83 ? -2.760 -0.662 -4.495 1.00 88.25 83 ASN A CA 1
ATOM 658 C C . ASN A 1 83 ? -4.073 0.048 -4.142 1.00 88.25 83 ASN A C 1
ATOM 660 O O . ASN A 1 83 ? -4.701 0.617 -5.033 1.00 88.25 83 ASN A O 1
ATOM 664 N N . ASP A 1 84 ? -4.500 0.026 -2.874 1.00 95.81 84 ASP A N 1
ATOM 665 C CA . ASP A 1 84 ? -5.635 0.845 -2.465 1.00 95.81 84 ASP A CA 1
ATOM 666 C C . ASP A 1 84 ? -5.331 2.329 -2.698 1.00 95.81 84 ASP A C 1
ATOM 668 O O . ASP A 1 84 ? -4.190 2.785 -2.569 1.00 95.81 84 ASP A O 1
ATOM 672 N N . VAL A 1 85 ? -6.380 3.075 -3.038 1.00 97.88 85 VAL A N 1
ATOM 673 C CA . VAL A 1 85 ? -6.338 4.518 -3.273 1.00 97.88 85 VAL A CA 1
ATOM 674 C C . VAL A 1 85 ? -7.346 5.237 -2.388 1.00 97.88 85 VAL A C 1
ATOM 676 O O . VAL A 1 85 ? -8.362 4.651 -2.001 1.00 97.88 85 VAL A O 1
ATOM 679 N N . ASP A 1 86 ? -7.017 6.485 -2.060 1.00 98.50 86 ASP A N 1
ATOM 680 C CA . ASP A 1 86 ? -7.901 7.421 -1.371 1.00 98.50 86 ASP A CA 1
ATOM 681 C C . ASP A 1 86 ? -8.835 8.164 -2.352 1.00 98.50 86 ASP A C 1
ATOM 683 O O . ASP A 1 86 ? -8.732 7.997 -3.569 1.00 98.50 86 ASP A O 1
ATOM 687 N N . ASN A 1 87 ? -9.681 9.066 -1.835 1.00 98.50 87 ASN A N 1
ATOM 688 C CA . ASN A 1 87 ? -10.630 9.879 -2.618 1.00 98.50 87 ASN A CA 1
ATOM 689 C C . ASN A 1 87 ? -9.981 10.800 -3.677 1.00 98.50 87 ASN A C 1
ATOM 691 O O . ASN A 1 87 ? -10.692 11.537 -4.356 1.00 98.50 87 ASN A O 1
ATOM 695 N N . LYS A 1 88 ? -8.647 10.873 -3.742 1.00 98.00 88 LYS A N 1
ATOM 696 C CA . LYS A 1 88 ? -7.889 11.641 -4.742 1.00 98.00 88 LYS A CA 1
ATOM 697 C C . LYS A 1 88 ? -7.146 10.728 -5.716 1.00 98.00 88 LYS A C 1
ATOM 699 O O . LYS A 1 88 ? -6.288 11.208 -6.464 1.00 98.00 88 LYS A O 1
ATOM 704 N N . GLY A 1 89 ? -7.366 9.418 -5.632 1.00 97.81 89 GLY A N 1
ATOM 705 C CA . GLY A 1 89 ? -6.607 8.413 -6.356 1.00 97.81 89 GLY A CA 1
ATOM 706 C C . GLY A 1 89 ? -5.172 8.249 -5.843 1.00 97.81 89 GLY A C 1
ATOM 707 O O . GLY A 1 89 ? -4.328 7.750 -6.582 1.00 97.81 89 GLY A O 1
ATOM 708 N N . MET A 1 90 ? -4.828 8.696 -4.630 1.00 98.12 90 MET A N 1
ATOM 709 C CA . MET A 1 90 ? -3.468 8.559 -4.093 1.00 98.12 90 MET A CA 1
ATOM 710 C C . MET A 1 90 ? -3.293 7.213 -3.386 1.00 98.12 90 MET A C 1
ATOM 712 O O . MET A 1 90 ? -4.050 6.897 -2.471 1.00 98.12 90 MET A O 1
ATOM 716 N N . ASN A 1 91 ? -2.257 6.454 -3.756 1.00 96.94 91 ASN A N 1
ATOM 717 C CA . ASN A 1 91 ? -1.846 5.238 -3.044 1.00 96.94 91 ASN A CA 1
ATOM 718 C C . ASN A 1 91 ? -0.701 5.511 -2.046 1.00 96.94 91 ASN A C 1
ATOM 720 O O . ASN A 1 91 ? -0.146 6.615 -1.979 1.00 96.94 91 ASN A O 1
ATOM 724 N N . ALA A 1 92 ? -0.311 4.491 -1.275 1.00 96.19 92 ALA A N 1
ATOM 725 C CA . ALA A 1 92 ? 0.759 4.610 -0.283 1.00 96.19 92 ALA A CA 1
ATOM 726 C C . ALA A 1 92 ? 2.115 5.020 -0.900 1.00 96.19 92 ALA A C 1
ATOM 728 O O . ALA A 1 92 ? 2.816 5.861 -0.334 1.00 96.19 92 ALA A O 1
ATOM 729 N N . LEU A 1 93 ? 2.473 4.504 -2.086 1.00 94.69 93 LEU A N 1
ATOM 730 C CA . LEU A 1 93 ? 3.720 4.873 -2.771 1.00 94.69 93 LEU A CA 1
ATOM 731 C C . LEU A 1 93 ? 3.758 6.374 -3.108 1.00 94.69 93 LEU A C 1
ATOM 733 O O . LEU A 1 93 ? 4.797 7.021 -2.944 1.00 94.69 93 LEU A O 1
ATOM 737 N N . MET A 1 94 ? 2.637 6.952 -3.548 1.00 97.00 94 MET A N 1
ATOM 738 C CA . MET A 1 94 ? 2.539 8.386 -3.833 1.00 97.00 94 MET A CA 1
ATOM 739 C C . MET A 1 94 ? 2.711 9.236 -2.569 1.00 97.00 94 MET A C 1
ATOM 741 O O . MET A 1 94 ? 3.416 10.246 -2.610 1.00 97.00 94 MET A O 1
ATOM 745 N N . TYR A 1 95 ? 2.128 8.822 -1.438 1.00 96.19 95 TYR A N 1
ATOM 746 C CA . TYR A 1 95 ? 2.327 9.493 -0.148 1.00 96.19 95 TYR A CA 1
ATOM 747 C C . TYR A 1 95 ? 3.783 9.429 0.325 1.00 96.19 95 TYR A C 1
ATOM 749 O O . TYR A 1 95 ? 4.342 10.464 0.699 1.00 96.19 95 TYR A O 1
ATOM 757 N N . ALA A 1 96 ? 4.420 8.259 0.226 1.00 93.69 96 ALA A N 1
ATOM 758 C CA . ALA A 1 96 ? 5.833 8.094 0.562 1.00 93.69 96 ALA A CA 1
ATOM 759 C C . ALA A 1 96 ? 6.731 8.976 -0.317 1.00 93.69 96 ALA A C 1
ATOM 761 O O . ALA A 1 96 ? 7.632 9.650 0.182 1.00 93.69 96 ALA A O 1
ATOM 762 N N . SER A 1 97 ? 6.444 9.023 -1.619 1.00 94.12 97 SER A N 1
ATOM 763 C CA . SER A 1 97 ? 7.213 9.798 -2.599 1.00 94.12 97 SER A CA 1
ATOM 764 C C . SER A 1 97 ? 7.059 11.302 -2.409 1.00 94.12 97 SER A C 1
ATOM 766 O O . SER A 1 97 ? 8.018 12.042 -2.587 1.00 94.12 97 SER A O 1
ATOM 768 N N . LYS A 1 98 ? 5.871 11.762 -2.004 1.00 93.75 98 LYS A N 1
ATOM 769 C CA . LYS A 1 98 ? 5.605 13.173 -1.699 1.00 93.75 98 LYS A CA 1
ATOM 770 C C . LYS A 1 98 ? 6.334 13.649 -0.438 1.00 93.75 98 LYS A C 1
ATOM 772 O O . LYS A 1 9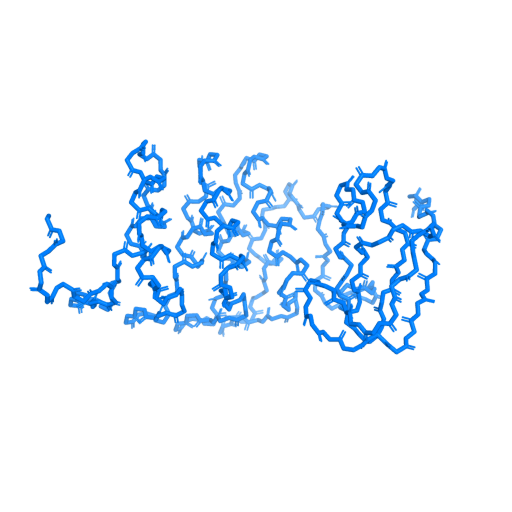8 ? 6.725 14.813 -0.373 1.00 93.75 98 LYS A O 1
ATOM 777 N N . ASN A 1 99 ? 6.496 12.773 0.555 1.00 89.94 99 ASN A N 1
ATOM 778 C CA . ASN A 1 99 ? 7.069 13.113 1.862 1.00 89.94 99 ASN A CA 1
ATOM 779 C C . ASN A 1 99 ? 8.541 12.706 2.029 1.00 89.94 99 ASN A C 1
ATOM 781 O O . ASN A 1 99 ? 9.121 12.933 3.089 1.00 89.94 99 ASN A O 1
ATOM 785 N N . ILE A 1 100 ? 9.183 12.158 0.995 1.00 86.94 100 ILE A N 1
ATOM 786 C CA . ILE A 1 100 ? 10.601 11.798 1.048 1.00 86.94 100 ILE A CA 1
ATOM 787 C C . ILE A 1 100 ? 11.486 13.049 1.218 1.00 86.94 100 ILE A C 1
ATOM 789 O O . ILE A 1 100 ? 11.649 13.877 0.320 1.00 86.94 100 ILE A O 1
ATOM 793 N N . LYS A 1 101 ? 12.089 13.196 2.401 1.00 83.00 101 LYS A N 1
ATOM 794 C CA . LYS A 1 101 ? 13.010 14.306 2.722 1.00 83.00 101 LYS A CA 1
ATOM 795 C C . LYS A 1 101 ? 14.440 13.820 2.934 1.00 83.00 101 LYS A C 1
ATOM 797 O O . LYS A 1 101 ? 15.383 14.466 2.455 1.00 83.00 101 LYS A O 1
ATOM 802 N N . THR A 1 102 ? 14.578 12.687 3.623 1.00 75.75 102 THR A N 1
ATOM 803 C CA . THR A 1 102 ? 15.844 12.096 4.077 1.00 75.75 102 THR A CA 1
ATOM 804 C C . THR A 1 102 ? 16.074 10.707 3.468 1.00 75.75 102 THR A C 1
ATOM 806 O O . THR A 1 102 ? 15.191 10.150 2.816 1.00 75.75 102 THR A O 1
ATOM 809 N N . PHE A 1 103 ? 17.261 10.139 3.699 1.00 65.88 103 PHE A N 1
ATOM 810 C CA . PHE A 1 103 ? 17.570 8.759 3.321 1.00 65.88 103 PHE A CA 1
ATOM 811 C C . PHE A 1 103 ? 16.748 7.715 4.098 1.00 65.88 103 PHE A C 1
ATOM 813 O O . PHE A 1 103 ? 16.540 6.632 3.564 1.00 65.88 103 PHE A O 1
ATOM 820 N N . SER A 1 104 ? 16.245 7.994 5.312 1.00 62.44 104 SER A N 1
ATOM 821 C CA . SER A 1 104 ? 15.433 6.998 6.036 1.00 62.44 104 SER A CA 1
ATOM 822 C C . SER A 1 104 ? 14.043 6.842 5.415 1.00 62.44 104 SER A C 1
ATOM 824 O O . SER A 1 104 ? 13.545 5.727 5.303 1.00 62.44 104 SER A O 1
ATOM 826 N N . ASN A 1 105 ? 13.453 7.935 4.921 1.00 75.06 105 ASN A N 1
ATOM 827 C CA . ASN A 1 105 ? 12.170 7.917 4.212 1.00 75.06 105 ASN A CA 1
ATOM 828 C C . ASN A 1 105 ? 12.306 7.303 2.794 1.00 75.06 105 ASN A C 1
ATOM 830 O O . ASN A 1 105 ? 11.313 6.877 2.205 1.00 75.06 105 ASN A O 1
ATOM 834 N N . GLU A 1 106 ? 13.529 7.227 2.242 1.00 81.00 106 GLU A N 1
ATOM 835 C CA . GLU A 1 106 ? 13.825 6.535 0.973 1.00 81.00 106 GLU A CA 1
ATOM 836 C C . GLU A 1 106 ? 13.498 5.039 1.061 1.00 81.00 106 GLU A C 1
ATOM 838 O O . GLU A 1 106 ? 12.990 4.464 0.097 1.00 81.00 106 GLU A O 1
ATOM 843 N N . THR A 1 107 ? 13.738 4.420 2.221 1.00 80.94 107 THR A N 1
ATOM 844 C CA . THR A 1 107 ? 13.451 3.001 2.469 1.00 80.94 107 THR A CA 1
ATOM 845 C C . THR A 1 107 ? 11.970 2.682 2.280 1.00 80.94 107 THR A C 1
ATOM 847 O O . THR A 1 107 ? 11.646 1.695 1.630 1.00 80.94 107 THR A O 1
ATOM 850 N N . THR A 1 108 ? 11.061 3.549 2.735 1.00 83.00 108 THR A N 1
ATOM 851 C CA . THR A 1 108 ? 9.611 3.378 2.537 1.00 83.00 108 THR A CA 1
ATOM 852 C C . THR A 1 108 ? 9.239 3.337 1.055 1.00 83.00 108 THR A C 1
ATOM 854 O O . THR A 1 108 ? 8.476 2.470 0.633 1.00 83.00 108 THR A O 1
ATOM 857 N N . VAL A 1 109 ? 9.810 4.237 0.243 1.00 86.69 109 VAL A N 1
ATOM 858 C CA . VAL A 1 109 ? 9.599 4.231 -1.215 1.00 86.69 109 VAL A CA 1
ATOM 859 C C . VAL A 1 109 ? 10.155 2.940 -1.814 1.00 86.69 109 VAL A C 1
ATOM 861 O O . VAL A 1 109 ? 9.453 2.285 -2.573 1.00 86.69 109 VAL A O 1
ATOM 864 N N . LYS A 1 110 ? 11.369 2.521 -1.430 1.00 81.56 110 LYS A N 1
ATOM 865 C CA . LYS A 1 110 ? 11.982 1.267 -1.906 1.00 81.56 110 LYS A CA 1
ATOM 866 C C . LYS A 1 110 ? 11.183 0.020 -1.541 1.00 81.56 110 LYS A C 1
ATOM 868 O O . LYS A 1 110 ? 11.159 -0.913 -2.331 1.00 81.56 110 LYS A O 1
ATOM 873 N N . MET A 1 111 ? 10.550 -0.002 -0.372 1.00 80.31 111 MET A N 1
ATOM 874 C CA . MET A 1 111 ? 9.724 -1.125 0.067 1.00 80.31 111 MET A CA 1
ATOM 875 C C . MET A 1 111 ? 8.398 -1.179 -0.692 1.00 80.31 111 MET A C 1
ATOM 877 O O . MET A 1 111 ? 8.006 -2.252 -1.134 1.00 80.31 111 MET A O 1
ATOM 881 N N . LEU A 1 112 ? 7.730 -0.036 -0.881 1.00 82.00 112 LEU A N 1
ATOM 882 C CA . LEU A 1 112 ? 6.424 0.045 -1.550 1.00 82.00 112 LEU A CA 1
ATOM 883 C C . LEU A 1 112 ? 6.506 -0.055 -3.076 1.00 82.00 112 LEU A C 1
ATOM 885 O O . LEU A 1 112 ? 5.595 -0.590 -3.705 1.00 82.00 112 LEU A O 1
ATOM 889 N N . LEU A 1 113 ? 7.578 0.453 -3.682 1.00 81.44 113 LEU A N 1
ATOM 890 C CA . LEU A 1 113 ? 7.763 0.476 -5.131 1.00 81.44 113 LEU A CA 1
ATOM 891 C C . LEU A 1 113 ? 7.570 -0.898 -5.800 1.00 81.44 113 LEU A C 1
ATOM 893 O O . LEU A 1 113 ? 6.779 -0.971 -6.733 1.00 81.44 113 LEU A O 1
ATOM 897 N N . PRO A 1 114 ? 8.215 -1.992 -5.348 1.00 71.19 114 PRO A N 1
ATOM 898 C CA . PRO A 1 114 ? 8.039 -3.301 -5.978 1.00 71.19 114 PRO A CA 1
ATOM 899 C C . PRO A 1 114 ? 6.652 -3.921 -5.732 1.00 71.19 114 PRO A C 1
ATOM 901 O O . PRO A 1 114 ? 6.283 -4.854 -6.443 1.00 71.19 114 PRO A O 1
ATOM 904 N N . LEU A 1 115 ? 5.900 -3.419 -4.742 1.00 73.88 115 LEU A N 1
ATOM 905 C CA . LEU A 1 115 ? 4.561 -3.894 -4.363 1.00 73.88 115 LEU A CA 1
ATOM 906 C C . LEU A 1 115 ? 3.437 -3.218 -5.141 1.00 73.88 115 LEU A C 1
ATOM 908 O O . LEU A 1 115 ? 2.335 -3.754 -5.200 1.00 73.88 115 LEU A O 1
ATOM 912 N N . THR A 1 116 ? 3.687 -2.047 -5.712 1.00 75.31 116 THR A N 1
ATOM 913 C CA . THR A 1 116 ? 2.635 -1.181 -6.248 1.00 75.31 116 THR A CA 1
ATOM 914 C C . THR A 1 116 ? 2.709 -1.070 -7.761 1.00 75.31 116 THR A C 1
ATOM 916 O O . THR A 1 116 ? 3.774 -1.226 -8.355 1.00 75.31 116 THR A O 1
ATOM 919 N N . ASP A 1 117 ? 1.577 -0.767 -8.401 1.00 78.38 117 ASP A N 1
ATOM 920 C CA . ASP A 1 117 ? 1.602 -0.370 -9.808 1.00 78.38 117 ASP A CA 1
ATOM 921 C C . ASP A 1 117 ? 2.268 1.005 -9.951 1.00 78.38 117 ASP A C 1
ATOM 923 O O . ASP A 1 117 ? 1.689 2.047 -9.627 1.00 78.38 117 ASP A O 1
ATOM 927 N N . ILE A 1 118 ? 3.496 1.014 -10.469 1.00 78.88 118 ILE A N 1
ATOM 928 C CA . ILE A 1 118 ? 4.269 2.240 -10.685 1.00 78.88 118 ILE A CA 1
ATOM 929 C C . ILE A 1 118 ? 3.645 3.156 -11.746 1.00 78.88 118 ILE A C 1
ATOM 931 O O . ILE A 1 118 ? 3.951 4.350 -11.785 1.00 78.88 118 ILE A O 1
ATOM 935 N N . ASN A 1 119 ? 2.779 2.610 -12.607 1.00 81.62 119 ASN A N 1
ATOM 936 C CA . ASN A 1 119 ? 2.081 3.359 -13.647 1.00 81.62 119 ASN A CA 1
ATOM 937 C C . ASN A 1 119 ? 0.754 3.937 -13.161 1.00 81.62 119 ASN A C 1
ATOM 939 O O . ASN A 1 119 ? 0.137 4.699 -13.909 1.00 81.62 119 ASN A O 1
ATOM 943 N N . HIS A 1 120 ? 0.347 3.631 -11.924 1.00 85.38 120 HIS A N 1
ATOM 944 C CA . HIS A 1 120 ? -0.844 4.204 -11.318 1.00 85.38 120 HIS A CA 1
ATOM 945 C C . HIS A 1 120 ? -0.790 5.734 -11.347 1.00 85.38 120 HIS A C 1
ATOM 947 O O . HIS A 1 120 ? 0.248 6.359 -11.086 1.00 85.38 120 HIS A O 1
ATOM 953 N N . ARG A 1 121 ? -1.934 6.347 -11.652 1.00 90.69 121 ARG A N 1
ATOM 954 C CA . ARG A 1 121 ? -2.101 7.798 -11.709 1.00 90.69 121 ARG A CA 1
ATOM 955 C C . ARG A 1 121 ? -3.287 8.214 -10.861 1.00 90.69 121 ARG A C 1
ATOM 957 O O . ARG A 1 121 ? -4.362 7.636 -10.966 1.00 90.69 121 ARG A O 1
ATOM 964 N N . CYS A 1 122 ? -3.075 9.236 -10.041 1.00 95.44 122 CYS A N 1
ATOM 965 C CA . CYS A 1 122 ? -4.129 9.855 -9.253 1.00 95.44 122 CYS A CA 1
ATOM 966 C C . CYS A 1 122 ? -5.024 10.742 -10.135 1.00 95.44 122 CYS A C 1
ATOM 968 O O . CYS A 1 122 ? -4.713 10.970 -11.308 1.00 95.44 122 CYS A O 1
ATOM 970 N N . ASP A 1 123 ? -6.082 11.319 -9.566 1.00 96.62 123 ASP A N 1
ATOM 971 C CA . ASP A 1 123 ? -7.094 12.085 -10.319 1.00 96.62 123 ASP A CA 1
ATOM 972 C C . ASP A 1 123 ? -6.519 13.303 -11.061 1.00 96.62 123 ASP A C 1
ATOM 974 O O . ASP A 1 123 ? -7.048 13.746 -12.077 1.00 96.62 123 ASP A O 1
ATOM 978 N N . ASN A 1 124 ? -5.377 13.823 -10.599 1.00 95.38 124 ASN A N 1
ATOM 979 C CA . ASN A 1 124 ? -4.639 14.901 -11.266 1.00 95.38 124 ASN A CA 1
ATOM 980 C C . ASN A 1 124 ? -3.652 14.392 -12.335 1.00 95.38 124 ASN A C 1
ATOM 982 O O . ASN A 1 124 ? -2.724 15.111 -12.712 1.00 95.38 124 ASN A O 1
ATOM 986 N N . ASN A 1 125 ? -3.807 13.144 -12.782 1.00 94.81 125 ASN A N 1
ATOM 987 C CA . ASN A 1 125 ? -2.955 12.448 -13.745 1.00 94.81 125 ASN A CA 1
ATOM 988 C C . ASN A 1 125 ? -1.474 12.332 -13.317 1.00 94.81 125 ASN A C 1
ATOM 990 O O . ASN A 1 125 ? -0.585 12.167 -14.159 1.00 94.81 125 ASN A O 1
ATOM 994 N N . LYS A 1 126 ? -1.192 12.419 -12.010 1.00 95.81 126 LYS A N 1
ATOM 995 C CA . LYS A 1 126 ? 0.161 12.319 -11.442 1.00 95.81 126 LYS A CA 1
ATOM 996 C C . LYS A 1 126 ? 0.438 10.911 -10.936 1.00 95.81 126 LYS A C 1
ATOM 998 O O . LYS A 1 126 ? -0.402 10.304 -10.286 1.00 95.81 126 LYS A O 1
ATOM 1003 N N . SER A 1 127 ? 1.638 10.433 -11.214 1.00 94.06 127 SER A N 1
ATOM 1004 C CA . SER A 1 127 ? 2.225 9.200 -10.687 1.00 94.06 127 SER A CA 1
ATOM 1005 C C . SER A 1 127 ? 3.059 9.484 -9.433 1.00 94.06 127 SER A C 1
ATOM 1007 O O . SER A 1 127 ? 3.318 10.644 -9.102 1.00 94.06 127 SER A O 1
ATOM 1009 N N . TYR A 1 128 ? 3.564 8.449 -8.758 1.00 93.69 128 TYR A N 1
ATOM 1010 C CA . TYR A 1 128 ? 4.504 8.643 -7.644 1.00 93.69 128 TYR A CA 1
ATOM 1011 C C . TYR A 1 128 ? 5.755 9.446 -8.055 1.00 93.69 128 TYR A C 1
ATOM 1013 O O . TYR A 1 128 ? 6.261 10.257 -7.279 1.00 93.69 128 TYR A O 1
ATOM 1021 N N . TRP A 1 129 ? 6.208 9.277 -9.302 1.00 93.62 129 TRP A N 1
ATOM 1022 C CA . TRP A 1 129 ? 7.365 9.967 -9.870 1.00 93.62 129 TRP A CA 1
ATOM 1023 C C . TRP A 1 129 ? 7.191 11.480 -9.934 1.00 93.62 129 TRP A C 1
ATOM 1025 O O . TRP A 1 129 ? 8.148 12.234 -9.752 1.00 93.62 129 TRP A O 1
ATOM 1035 N N . ASP A 1 130 ? 5.961 11.934 -10.170 1.00 95.62 130 ASP A N 1
ATOM 1036 C CA . ASP A 1 130 ? 5.630 13.356 -10.212 1.00 95.62 130 ASP A CA 1
ATOM 1037 C C . ASP A 1 130 ? 5.680 13.994 -8.813 1.00 95.62 130 ASP A C 1
ATOM 1039 O O . ASP A 1 130 ? 5.840 15.210 -8.696 1.00 95.62 130 ASP A O 1
ATOM 1043 N N . TYR A 1 131 ? 5.579 13.179 -7.758 1.00 95.06 131 TYR A N 1
ATOM 1044 C CA . TYR A 1 131 ? 5.728 13.603 -6.367 1.00 95.06 131 TYR A CA 1
ATOM 1045 C C . TYR A 1 131 ? 7.163 13.489 -5.840 1.00 95.06 131 TYR A C 1
ATOM 1047 O O . TYR A 1 131 ? 7.477 14.145 -4.848 1.00 95.06 131 TYR A O 1
ATOM 1055 N N . LEU A 1 132 ? 8.043 12.723 -6.499 1.00 92.31 132 LEU A N 1
ATOM 1056 C CA . LEU A 1 132 ? 9.446 12.611 -6.101 1.00 92.31 132 LEU A CA 1
ATOM 1057 C C . LEU A 1 132 ? 10.188 13.952 -6.271 1.00 92.31 132 LEU A C 1
ATOM 1059 O O . LEU A 1 132 ? 10.201 14.523 -7.370 1.00 92.31 132 LEU A O 1
ATOM 1063 N N . PRO A 1 133 ? 10.897 14.440 -5.236 1.00 92.19 133 PRO A N 1
ATOM 1064 C CA . PRO A 1 133 ? 11.819 15.558 -5.376 1.00 92.19 133 PRO A CA 1
ATOM 1065 C C . PRO A 1 133 ? 12.929 15.234 -6.381 1.00 92.19 133 PRO A C 1
ATOM 1067 O O . PRO A 1 133 ? 13.434 14.113 -6.416 1.00 92.19 133 PRO A O 1
ATOM 1070 N N . ASN A 1 134 ? 13.380 16.231 -7.151 1.00 90.44 134 ASN A N 1
ATOM 1071 C CA . ASN A 1 134 ? 14.366 16.024 -8.224 1.00 90.44 134 ASN A CA 1
ATOM 1072 C C . ASN A 1 134 ? 15.642 15.302 -7.754 1.00 90.44 134 ASN A C 1
ATOM 1074 O O . ASN A 1 134 ? 16.123 14.428 -8.461 1.00 90.44 134 ASN A O 1
ATOM 1078 N N . LYS A 1 135 ? 16.126 15.581 -6.533 1.00 89.75 135 LYS A N 1
ATOM 1079 C CA . LYS A 1 135 ? 17.316 14.932 -5.944 1.00 89.75 135 LYS A CA 1
ATOM 1080 C C . LYS A 1 135 ? 17.196 13.410 -5.747 1.00 89.75 135 LYS A C 1
ATOM 1082 O O . LYS A 1 135 ? 18.195 12.759 -5.464 1.00 89.75 135 LYS A O 1
ATOM 1087 N N . PHE A 1 136 ? 15.985 12.857 -5.823 1.00 84.38 136 PHE A N 1
ATOM 1088 C CA . PHE A 1 136 ? 15.721 11.426 -5.666 1.00 84.38 136 PHE A CA 1
ATOM 1089 C C . PHE A 1 136 ? 15.328 10.733 -6.971 1.00 84.38 136 PHE A C 1
ATOM 1091 O O . PHE A 1 136 ? 15.345 9.508 -7.004 1.00 84.38 136 PHE A O 1
ATOM 1098 N N . LYS A 1 137 ? 14.982 11.477 -8.031 1.00 83.69 137 LYS A N 1
ATOM 1099 C CA . LYS A 1 137 ? 14.468 10.891 -9.278 1.00 83.69 137 LYS A CA 1
ATOM 1100 C C . LYS A 1 137 ? 15.436 9.873 -9.873 1.00 83.69 137 LYS A C 1
ATOM 1102 O O . LYS A 1 137 ? 15.022 8.757 -10.141 1.00 83.69 137 LYS A O 1
ATOM 1107 N N . ASP A 1 138 ? 16.726 10.182 -9.935 1.00 82.38 138 ASP A N 1
ATOM 1108 C CA . ASP A 1 138 ? 17.735 9.288 -10.529 1.00 82.38 138 ASP A CA 1
ATOM 1109 C C . ASP A 1 138 ? 17.875 7.926 -9.817 1.00 82.38 138 ASP A C 1
ATOM 1111 O O . ASP A 1 138 ? 18.493 7.009 -10.349 1.00 82.38 138 ASP A O 1
ATOM 1115 N N . LYS A 1 139 ? 17.299 7.768 -8.617 1.00 78.31 139 LYS A N 1
ATOM 1116 C CA . LYS A 1 139 ? 17.325 6.513 -7.848 1.00 78.31 139 LYS A CA 1
ATOM 1117 C C . LYS A 1 139 ? 16.142 5.589 -8.121 1.00 78.31 139 LYS A C 1
ATOM 1119 O O . LYS A 1 139 ? 16.144 4.453 -7.651 1.00 78.31 139 LYS A O 1
ATOM 1124 N N . PHE A 1 140 ? 15.114 6.078 -8.803 1.00 79.31 140 PHE A N 1
ATOM 1125 C CA . PHE A 1 140 ? 13.867 5.356 -9.009 1.00 79.31 140 PHE A CA 1
ATOM 1126 C C . PHE A 1 140 ? 13.577 5.235 -10.514 1.00 79.31 140 PHE A C 1
ATOM 1128 O O . PHE A 1 140 ? 14.089 6.016 -11.315 1.00 79.31 140 PHE A O 1
ATOM 1135 N N . PRO A 1 141 ? 12.779 4.249 -10.944 1.00 74.12 141 PRO A N 1
ATOM 1136 C CA . PRO A 1 141 ? 12.374 4.151 -12.342 1.00 74.12 141 PRO A CA 1
ATOM 1137 C C . PRO A 1 141 ? 11.333 5.224 -12.672 1.00 74.12 141 PRO A C 1
ATOM 1139 O O . PRO A 1 141 ? 10.558 5.635 -11.818 1.00 74.12 141 PRO A O 1
ATOM 1142 N N . LYS A 1 142 ? 11.263 5.675 -13.923 1.00 78.81 142 LYS A N 1
ATOM 1143 C CA . LYS A 1 142 ? 10.176 6.558 -14.360 1.00 78.81 142 LYS A CA 1
ATOM 1144 C C . LYS A 1 142 ? 8.996 5.712 -14.873 1.00 78.81 142 LYS A C 1
ATOM 1146 O O . LYS A 1 142 ? 9.233 4.782 -15.648 1.00 78.81 142 LYS A O 1
ATOM 1151 N N . PRO A 1 143 ? 7.740 6.040 -14.526 1.00 77.75 143 PRO A N 1
ATOM 1152 C CA . PRO A 1 143 ? 6.555 5.372 -15.064 1.00 77.75 143 PRO A CA 1
ATOM 1153 C C . PRO A 1 143 ? 6.527 5.386 -16.592 1.00 77.75 143 PRO A C 1
ATOM 1155 O O . PRO A 1 143 ? 6.986 6.348 -17.217 1.00 77.75 143 PRO A O 1
ATOM 1158 N N . ASN A 1 144 ? 5.963 4.336 -17.189 1.00 66.25 144 ASN A N 1
ATOM 1159 C CA . ASN A 1 144 ? 5.910 4.105 -18.635 1.00 66.25 144 ASN A CA 1
ATOM 1160 C C . ASN A 1 144 ? 7.282 4.048 -19.338 1.00 66.25 144 ASN A C 1
ATOM 1162 O O . ASN A 1 144 ? 7.345 4.179 -20.561 1.00 66.25 144 ASN A O 1
ATOM 1166 N N . THR A 1 145 ? 8.389 3.867 -18.609 1.00 53.19 145 THR A N 1
ATOM 1167 C CA . THR A 1 145 ? 9.642 3.462 -19.253 1.00 53.19 145 THR A CA 1
ATOM 1168 C C . THR A 1 145 ? 9.565 1.976 -19.586 1.00 53.19 145 THR A C 1
ATOM 1170 O O . THR A 1 145 ? 9.114 1.176 -18.776 1.00 53.19 145 THR A O 1
ATOM 1173 N N . SER A 1 146 ? 10.018 1.591 -20.781 1.00 37.31 146 SER A N 1
ATOM 1174 C CA . SER A 1 146 ? 10.149 0.195 -21.232 1.00 37.31 146 SER A CA 1
ATOM 1175 C C . SER A 1 146 ? 11.194 -0.609 -20.445 1.00 37.31 146 SER A C 1
ATOM 1177 O O . SER A 1 146 ? 11.527 -1.734 -20.814 1.00 37.31 146 SER A O 1
ATOM 1179 N N . VAL A 1 147 ? 11.716 -0.040 -19.354 1.00 38.81 147 VAL A N 1
ATOM 1180 C CA . VAL A 1 147 ? 12.407 -0.798 -18.322 1.00 38.81 147 VAL A CA 1
ATOM 1181 C C . VAL A 1 147 ? 11.362 -1.723 -17.719 1.00 38.81 147 VAL A C 1
ATOM 1183 O O . VAL A 1 147 ? 10.316 -1.267 -17.266 1.00 38.81 147 VAL A O 1
ATOM 1186 N N . ILE A 1 148 ? 11.622 -3.024 -17.761 1.00 40.38 148 ILE A N 1
ATOM 1187 C CA . ILE A 1 148 ? 10.787 -4.053 -17.147 1.00 40.38 148 ILE A CA 1
ATOM 1188 C C . ILE A 1 148 ? 10.758 -3.779 -15.639 1.00 40.38 148 ILE A C 1
ATOM 1190 O O . ILE A 1 148 ? 11.574 -4.276 -14.874 1.00 40.38 148 ILE A O 1
ATOM 1194 N N . TYR A 1 149 ? 9.836 -2.920 -15.229 1.00 36.47 149 TYR A N 1
ATOM 1195 C CA . TYR A 1 149 ? 9.566 -2.546 -13.847 1.00 36.47 149 TYR A CA 1
ATOM 1196 C C . TYR A 1 149 ? 8.103 -2.844 -13.508 1.00 36.47 149 TYR A C 1
ATOM 1198 O O . TYR A 1 149 ? 7.510 -2.202 -12.658 1.00 36.47 149 TYR A O 1
ATOM 1206 N N . ASN A 1 150 ? 7.545 -3.834 -14.213 1.00 35.25 150 ASN A N 1
ATOM 1207 C CA . ASN A 1 150 ? 6.258 -4.471 -13.969 1.00 35.25 150 ASN A CA 1
ATOM 1208 C C . ASN A 1 150 ? 6.391 -5.963 -14.290 1.00 35.25 150 ASN A C 1
ATOM 1210 O O . ASN A 1 150 ? 5.983 -6.435 -15.347 1.00 35.25 150 ASN A O 1
ATOM 1214 N N . ASN A 1 151 ? 7.082 -6.658 -13.387 1.00 32.47 151 ASN A N 1
ATOM 1215 C CA . ASN A 1 151 ? 6.713 -7.968 -12.849 1.00 32.47 151 ASN A CA 1
ATOM 1216 C C . ASN A 1 151 ? 7.683 -8.244 -11.679 1.00 32.47 151 ASN A C 1
ATOM 1218 O O . ASN A 1 151 ? 8.743 -8.828 -11.869 1.00 32.47 151 ASN A O 1
ATOM 1222 N N . HIS A 1 152 ? 7.328 -7.726 -10.493 1.00 36.19 152 HIS A N 1
ATOM 1223 C CA . HIS A 1 152 ? 7.781 -8.101 -9.139 1.00 36.19 152 HIS A CA 1
ATOM 1224 C C . HIS A 1 152 ? 9.273 -8.404 -8.868 1.00 36.19 152 HIS A C 1
ATOM 1226 O O . HIS A 1 152 ? 9.567 -9.310 -8.093 1.00 36.19 152 HIS A O 1
ATOM 1232 N N . ILE A 1 153 ? 10.253 -7.659 -9.374 1.00 41.84 153 ILE A N 1
ATOM 1233 C CA . ILE A 1 153 ? 11.635 -7.888 -8.913 1.00 41.84 153 ILE A CA 1
ATOM 1234 C C . ILE A 1 153 ? 11.820 -7.325 -7.488 1.00 41.84 153 ILE A C 1
ATOM 1236 O O . ILE A 1 153 ? 12.313 -6.220 -7.288 1.00 41.84 153 ILE A O 1
ATOM 1240 N N . TYR A 1 154 ? 11.436 -8.104 -6.478 1.00 42.72 154 TYR A N 1
ATOM 1241 C CA . TYR A 1 154 ? 11.952 -7.966 -5.117 1.00 42.72 154 TYR A CA 1
ATOM 1242 C C . TYR A 1 154 ? 13.288 -8.656 -5.092 1.00 42.72 154 TYR A C 1
ATOM 1244 O O . TYR A 1 154 ? 13.349 -9.843 -5.391 1.00 42.72 154 TYR A O 1
ATOM 1252 N N . ARG A 1 155 ? 14.334 -7.938 -4.703 1.00 48.34 155 ARG A N 1
ATOM 1253 C CA . ARG A 1 155 ? 15.530 -8.565 -4.159 1.00 48.34 155 ARG A CA 1
ATOM 1254 C C . ARG A 1 155 ? 15.370 -8.566 -2.649 1.00 48.34 155 ARG A C 1
ATOM 1256 O O . ARG A 1 155 ? 15.304 -7.502 -2.046 1.00 48.34 155 ARG A O 1
ATOM 1263 N N . TYR A 1 156 ? 15.263 -9.751 -2.065 1.00 55.59 156 TYR A N 1
ATOM 1264 C CA . TYR A 1 156 ? 15.551 -9.905 -0.643 1.00 55.59 156 TYR A CA 1
ATOM 1265 C C . TYR A 1 156 ? 17.059 -9.780 -0.436 1.00 55.59 156 TYR A C 1
ATOM 1267 O O . TYR A 1 156 ? 17.838 -10.170 -1.308 1.00 55.59 156 TYR A O 1
ATOM 1275 N N . ASP A 1 157 ? 17.468 -9.299 0.734 1.00 61.66 157 ASP A N 1
ATOM 1276 C CA . ASP A 1 157 ? 18.888 -9.239 1.094 1.00 61.66 157 ASP A CA 1
ATOM 1277 C C . ASP A 1 157 ? 19.486 -10.641 1.323 1.00 61.66 157 ASP A C 1
ATOM 1279 O O . ASP A 1 157 ? 20.702 -10.798 1.334 1.00 61.66 157 ASP A O 1
ATOM 1283 N N . VAL A 1 158 ? 18.639 -11.673 1.453 1.00 62.88 158 VAL A N 1
ATOM 1284 C CA . VAL A 1 158 ? 19.007 -13.097 1.517 1.00 62.88 158 VAL A CA 1
ATOM 1285 C C . VAL A 1 158 ? 17.904 -13.989 0.926 1.00 62.88 158 VAL A C 1
ATOM 1287 O O . VAL A 1 158 ? 16.725 -13.648 0.928 1.00 62.88 158 VAL A O 1
ATOM 1290 N N . CYS A 1 159 ? 18.275 -15.158 0.410 1.00 78.00 159 CYS A N 1
ATOM 1291 C CA . CYS A 1 159 ? 17.373 -16.194 -0.088 1.00 78.00 159 CYS A CA 1
ATOM 1292 C C . CYS A 1 159 ? 16.450 -16.679 1.029 1.00 78.00 159 CYS A C 1
ATOM 1294 O O . CYS A 1 159 ? 16.926 -17.192 2.036 1.00 78.00 159 CYS A O 1
ATOM 1296 N N . ILE A 1 160 ? 15.134 -16.639 0.815 1.00 79.81 160 ILE A N 1
ATOM 1297 C CA . ILE A 1 160 ? 14.148 -17.011 1.848 1.00 79.81 160 ILE A CA 1
ATOM 1298 C C . ILE A 1 160 ? 14.115 -18.516 2.182 1.00 79.81 160 ILE A C 1
ATOM 1300 O O . ILE A 1 160 ? 13.329 -18.944 3.024 1.00 79.81 160 ILE A O 1
ATOM 1304 N N . TYR A 1 161 ? 14.898 -19.340 1.477 1.00 80.50 161 TYR A N 1
ATOM 1305 C CA . TYR A 1 161 ? 15.007 -20.781 1.727 1.00 80.50 161 TYR A CA 1
ATOM 1306 C C . TYR A 1 161 ? 16.254 -21.133 2.529 1.00 80.50 161 TYR A C 1
ATOM 1308 O O . TYR A 1 161 ? 16.133 -21.782 3.562 1.00 80.50 161 TYR A O 1
ATOM 1316 N N . CYS A 1 162 ? 17.437 -20.739 2.052 1.00 85.69 162 CYS A N 1
ATOM 1317 C CA . CYS A 1 162 ? 18.688 -21.070 2.734 1.00 85.69 162 CYS A CA 1
ATOM 1318 C C . CYS A 1 162 ? 19.152 -19.992 3.707 1.00 85.69 162 CYS A C 1
ATOM 1320 O O . CYS A 1 162 ? 19.981 -20.287 4.549 1.00 85.69 162 CYS A O 1
ATOM 1322 N N . MET A 1 163 ? 18.658 -18.755 3.593 1.00 75.75 163 MET A N 1
ATOM 1323 C CA . MET A 1 163 ? 19.091 -17.598 4.391 1.00 75.75 163 MET A CA 1
ATOM 1324 C C . MET A 1 163 ? 20.596 -17.274 4.293 1.00 75.75 163 MET A C 1
ATOM 1326 O O . MET A 1 163 ? 21.088 -16.418 5.018 1.00 75.75 163 MET A O 1
ATOM 1330 N N . GLU A 1 164 ? 21.321 -17.921 3.377 1.00 74.88 164 GLU A N 1
ATOM 1331 C CA . GLU A 1 164 ? 22.781 -17.823 3.241 1.00 74.88 164 GLU A CA 1
ATOM 1332 C C . GLU A 1 164 ? 23.221 -17.048 1.992 1.00 74.88 164 GLU A C 1
ATOM 1334 O O . GLU A 1 164 ? 24.248 -16.379 1.998 1.00 74.88 164 GLU A O 1
ATOM 1339 N N . ASN A 1 165 ? 22.465 -17.151 0.895 1.00 79.00 165 ASN A N 1
ATOM 1340 C CA . ASN A 1 165 ? 22.866 -16.645 -0.421 1.00 79.00 165 ASN A CA 1
ATOM 1341 C C . ASN A 1 165 ? 21.958 -15.511 -0.891 1.00 79.00 165 ASN A C 1
ATOM 1343 O O . ASN A 1 165 ? 20.780 -15.494 -0.550 1.00 79.00 165 ASN A O 1
ATOM 1347 N N . LEU A 1 166 ? 22.456 -14.630 -1.761 1.00 76.94 166 LEU A N 1
ATOM 1348 C CA . LEU A 1 166 ? 21.612 -13.629 -2.416 1.00 76.94 166 LEU A CA 1
ATOM 1349 C C . LEU A 1 166 ? 20.586 -14.294 -3.354 1.00 76.94 166 LEU A C 1
ATOM 1351 O O . LEU A 1 166 ? 20.928 -15.243 -4.069 1.00 76.94 166 LEU A O 1
ATOM 1355 N N . PRO A 1 167 ? 19.335 -13.808 -3.396 1.00 82.31 167 PRO A N 1
ATOM 1356 C CA . PRO A 1 167 ? 18.358 -14.249 -4.378 1.00 82.31 167 PRO A CA 1
ATOM 1357 C C . PRO A 1 167 ? 18.801 -13.971 -5.817 1.00 82.31 167 PRO A C 1
ATOM 1359 O O . PRO A 1 167 ? 19.289 -12.887 -6.138 1.00 82.31 167 PRO A O 1
ATOM 1362 N N . SER A 1 168 ? 18.579 -14.941 -6.700 1.00 85.50 168 SER A N 1
ATOM 1363 C CA . SER A 1 168 ? 18.991 -14.876 -8.106 1.00 85.50 168 SER A CA 1
ATOM 1364 C C . SER A 1 168 ? 18.049 -15.617 -9.059 1.00 85.50 168 SER A C 1
ATOM 1366 O O . SER A 1 168 ? 18.400 -15.832 -10.215 1.00 85.50 168 SER A O 1
ATOM 1368 N N . VAL A 1 169 ? 16.859 -16.022 -8.606 1.00 85.62 169 VAL A N 1
ATOM 1369 C CA . VAL A 1 169 ? 15.869 -16.738 -9.425 1.00 85.62 169 VAL A CA 1
ATOM 1370 C C . VAL A 1 169 ? 14.572 -15.945 -9.501 1.00 85.62 169 VAL A C 1
ATOM 1372 O O . VAL A 1 169 ? 13.908 -15.755 -8.487 1.00 85.62 169 VAL A O 1
ATOM 1375 N N . LEU A 1 170 ? 14.203 -15.529 -10.710 1.00 80.31 170 LEU A N 1
ATOM 1376 C CA . LEU A 1 170 ? 12.933 -14.898 -11.051 1.00 80.31 170 LEU A CA 1
ATOM 1377 C C . LEU A 1 170 ? 11.841 -15.955 -11.217 1.00 80.31 170 LEU A C 1
ATOM 1379 O O . LEU A 1 170 ? 11.956 -16.845 -12.065 1.00 80.31 170 LEU A O 1
ATOM 1383 N N . PHE A 1 171 ? 10.757 -15.838 -10.456 1.00 83.88 171 PHE A N 1
ATOM 1384 C CA . PHE A 1 171 ? 9.557 -16.651 -10.655 1.00 83.88 171 PHE A CA 1
ATOM 1385 C C . PHE A 1 171 ? 8.605 -15.999 -11.644 1.00 83.88 171 PHE A C 1
ATOM 1387 O O . PHE A 1 171 ? 8.412 -14.794 -11.632 1.00 83.88 171 PHE A O 1
ATOM 1394 N N . THR A 1 172 ? 7.953 -16.799 -12.479 1.00 74.19 172 THR A N 1
ATOM 1395 C CA . THR A 1 172 ? 6.873 -16.337 -13.363 1.00 74.19 172 THR A CA 1
ATOM 1396 C C . THR A 1 172 ? 5.577 -17.079 -13.025 1.00 74.19 172 THR A C 1
ATOM 1398 O O . THR A 1 172 ? 5.652 -18.247 -12.640 1.00 74.19 172 THR A O 1
ATOM 1401 N N . PRO A 1 173 ? 4.398 -16.436 -13.123 1.00 71.44 173 PRO A N 1
ATOM 1402 C CA . PRO A 1 173 ? 4.170 -15.078 -13.630 1.00 71.44 173 PRO A CA 1
ATOM 1403 C C . PRO A 1 173 ? 4.419 -13.980 -12.587 1.00 71.44 173 PRO A C 1
ATOM 1405 O O . PRO A 1 173 ? 4.486 -12.810 -12.939 1.00 71.44 173 PRO A O 1
ATOM 1408 N N . CYS A 1 174 ? 4.589 -14.341 -11.316 1.00 70.38 174 CYS A N 1
ATOM 1409 C CA . CYS A 1 174 ? 4.597 -13.381 -10.219 1.00 70.38 174 CYS A CA 1
ATOM 1410 C C . CYS A 1 174 ? 5.875 -12.566 -10.062 1.00 70.38 174 CYS A C 1
ATOM 1412 O O . CYS A 1 174 ? 5.999 -11.955 -9.022 1.00 70.38 174 CYS A O 1
ATOM 1414 N N . GLY A 1 175 ? 6.847 -12.642 -10.966 1.00 66.25 175 GLY A N 1
ATOM 1415 C CA . GLY A 1 175 ? 8.075 -11.841 -11.047 1.00 66.25 175 GLY A CA 1
ATOM 1416 C C . GLY A 1 175 ? 9.043 -11.794 -9.847 1.00 66.25 175 GLY A C 1
ATOM 1417 O O . GLY A 1 175 ? 10.061 -11.126 -9.932 1.00 66.25 175 GLY A O 1
ATOM 1418 N N . HIS A 1 176 ? 8.768 -12.475 -8.738 1.00 77.12 176 HIS A N 1
ATOM 1419 C CA . HIS A 1 176 ? 9.553 -12.416 -7.497 1.00 77.12 176 HIS A CA 1
ATOM 1420 C C . HIS A 1 176 ? 10.975 -12.998 -7.634 1.00 77.12 176 HIS A C 1
ATOM 1422 O O . HIS A 1 176 ? 11.113 -14.132 -8.092 1.00 77.12 176 HIS A O 1
ATOM 1428 N N . ILE A 1 177 ? 12.014 -12.277 -7.162 1.00 79.94 177 ILE A N 1
ATOM 1429 C CA . ILE A 1 177 ? 13.405 -12.774 -7.028 1.00 79.94 177 ILE A CA 1
ATOM 1430 C C . ILE A 1 177 ? 13.755 -13.014 -5.553 1.00 79.94 177 ILE A C 1
ATOM 1432 O O . ILE A 1 177 ? 14.480 -12.260 -4.909 1.00 79.94 177 ILE A O 1
ATOM 1436 N N . VAL A 1 178 ? 13.221 -14.094 -4.990 1.00 80.00 178 VAL A N 1
ATOM 1437 C CA . VAL A 1 178 ? 13.264 -14.329 -3.530 1.00 80.00 178 VAL A CA 1
ATOM 1438 C C . VAL A 1 178 ? 14.100 -15.542 -3.129 1.00 80.00 178 VAL A C 1
ATOM 1440 O O . VAL A 1 178 ? 14.314 -15.796 -1.946 1.00 80.00 178 VAL A O 1
ATOM 1443 N N . VAL A 1 179 ? 14.605 -16.291 -4.111 1.00 87.31 179 VAL A N 1
ATOM 1444 C CA . VAL A 1 179 ? 15.361 -17.531 -3.911 1.00 87.31 179 VAL A CA 1
ATOM 1445 C C . VAL A 1 179 ? 16.668 -17.485 -4.702 1.00 87.31 179 VAL A C 1
ATOM 1447 O O . VAL A 1 179 ? 16.716 -16.906 -5.787 1.00 87.31 179 VAL A O 1
ATOM 1450 N N . CYS A 1 180 ? 17.746 -18.042 -4.151 1.00 89.38 180 CYS A N 1
ATOM 1451 C CA . CYS A 1 180 ? 19.023 -18.189 -4.853 1.00 89.38 180 CYS A CA 1
ATOM 1452 C C . CYS A 1 180 ? 18.986 -19.374 -5.828 1.00 89.38 180 CYS A C 1
ATOM 1454 O O . CYS A 1 180 ? 18.197 -20.300 -5.660 1.00 89.38 180 CYS A O 1
ATOM 1456 N N . TYR A 1 181 ? 19.879 -19.385 -6.818 1.00 89.50 181 TYR A N 1
ATOM 1457 C CA . TYR A 1 181 ? 19.953 -20.466 -7.814 1.00 89.50 181 TYR A CA 1
ATOM 1458 C C . TYR A 1 181 ? 20.260 -21.852 -7.215 1.00 89.50 181 TYR A C 1
ATOM 1460 O O . TYR A 1 181 ? 19.974 -22.863 -7.847 1.00 89.50 181 TYR A O 1
ATOM 1468 N N . ASN A 1 182 ? 20.800 -21.902 -5.991 1.00 91.81 182 ASN A N 1
ATOM 1469 C CA . ASN A 1 182 ? 21.083 -23.141 -5.258 1.00 91.81 182 ASN A CA 1
ATOM 1470 C C . ASN A 1 182 ? 19.842 -23.764 -4.597 1.00 91.81 182 ASN A C 1
ATOM 1472 O O . ASN A 1 182 ? 19.898 -24.902 -4.136 1.00 91.81 182 ASN A O 1
ATOM 1476 N N . CYS A 1 183 ? 18.734 -23.029 -4.498 1.00 90.56 183 CYS A N 1
ATOM 1477 C CA . CYS A 1 183 ? 17.510 -23.501 -3.863 1.00 90.56 183 CYS A CA 1
ATOM 1478 C C . CYS A 1 183 ? 16.424 -23.743 -4.917 1.00 90.56 183 CYS A C 1
ATOM 1480 O O . CYS A 1 183 ? 16.151 -22.879 -5.747 1.00 90.56 183 CYS A O 1
ATOM 1482 N N . ASP A 1 184 ? 15.765 -24.904 -4.846 1.00 86.38 184 ASP A N 1
ATOM 1483 C CA . ASP A 1 184 ? 14.810 -25.358 -5.863 1.00 86.38 184 ASP A CA 1
ATOM 1484 C C . ASP A 1 184 ? 13.371 -25.497 -5.319 1.00 86.38 184 ASP A C 1
ATOM 1486 O O . ASP A 1 184 ? 12.950 -26.576 -4.893 1.00 86.38 184 ASP A O 1
ATOM 1490 N N . PRO A 1 185 ? 12.583 -24.410 -5.296 1.00 83.38 185 PRO A N 1
ATOM 1491 C CA . PRO A 1 185 ? 11.185 -24.459 -4.896 1.00 83.38 185 PRO A CA 1
ATOM 1492 C C . PRO A 1 185 ? 10.310 -25.025 -6.017 1.00 83.38 185 PRO A C 1
ATOM 1494 O O . PRO A 1 185 ? 10.530 -24.742 -7.202 1.00 83.38 185 PRO A O 1
ATOM 1497 N N . LYS A 1 186 ? 9.310 -25.828 -5.633 1.00 79.56 186 LYS A N 1
ATOM 1498 C CA . LYS A 1 186 ? 8.562 -26.676 -6.572 1.00 79.56 186 LYS A CA 1
ATOM 1499 C C . LYS A 1 186 ? 7.208 -26.122 -7.018 1.00 79.56 186 LYS A C 1
ATOM 1501 O O . LYS A 1 186 ? 6.905 -26.248 -8.197 1.00 79.56 186 LYS A O 1
ATOM 1506 N N . ASP A 1 187 ? 6.443 -25.465 -6.141 1.00 84.44 187 ASP A N 1
ATOM 1507 C CA . ASP A 1 187 ? 4.999 -25.307 -6.403 1.00 84.44 187 ASP A CA 1
ATOM 1508 C C . ASP A 1 187 ? 4.494 -23.856 -6.417 1.00 84.44 187 ASP A C 1
ATOM 1510 O O . ASP A 1 187 ? 3.828 -23.432 -7.364 1.00 84.44 187 ASP A O 1
ATOM 1514 N N . GLU A 1 188 ? 4.825 -23.059 -5.402 1.00 88.94 188 GLU A N 1
ATOM 1515 C CA . GLU A 1 188 ? 4.325 -21.689 -5.258 1.00 88.94 188 GLU A CA 1
ATOM 1516 C C . GLU A 1 188 ? 5.404 -20.722 -4.770 1.00 88.94 188 GLU A C 1
ATOM 1518 O O . GLU A 1 188 ? 6.336 -21.080 -4.040 1.00 88.94 188 GLU A O 1
ATOM 1523 N N . CYS A 1 189 ? 5.266 -19.456 -5.159 1.00 82.62 189 CYS A N 1
ATOM 1524 C CA . CYS A 1 189 ? 6.056 -18.382 -4.590 1.00 82.62 189 CYS A CA 1
ATOM 1525 C C . CYS A 1 189 ? 5.659 -18.217 -3.122 1.00 82.62 189 CYS A C 1
ATOM 1527 O O . CYS A 1 189 ? 4.540 -17.808 -2.823 1.00 82.62 189 CYS A O 1
ATOM 1529 N N . LYS A 1 190 ? 6.579 -18.484 -2.190 1.00 81.94 190 LYS A N 1
ATOM 1530 C CA . LYS A 1 190 ? 6.290 -18.344 -0.754 1.00 81.94 190 LYS A CA 1
ATOM 1531 C C . LYS A 1 190 ? 5.919 -16.918 -0.334 1.00 81.94 190 LYS A C 1
ATOM 1533 O O . LYS A 1 190 ? 5.274 -16.783 0.698 1.00 81.94 190 LYS A O 1
ATOM 1538 N N . LEU A 1 191 ? 6.294 -15.907 -1.125 1.00 73.31 191 LE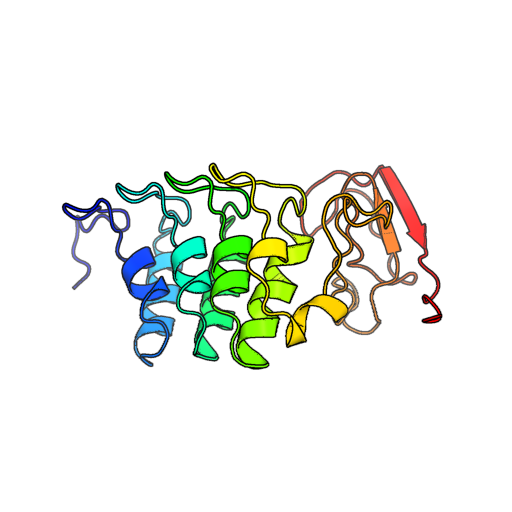U A N 1
ATOM 1539 C CA . LEU A 1 191 ? 5.944 -14.512 -0.863 1.00 73.31 191 LEU A CA 1
ATOM 1540 C C . LEU A 1 191 ? 4.496 -14.185 -1.257 1.00 73.31 191 LEU A C 1
ATOM 1542 O O . LEU A 1 191 ? 3.759 -13.648 -0.448 1.00 73.31 191 LEU A O 1
ATOM 1546 N N . CYS A 1 192 ? 4.070 -14.525 -2.476 1.00 73.69 192 CYS A N 1
ATOM 1547 C CA . CYS A 1 192 ? 2.763 -14.093 -3.001 1.00 73.69 192 CYS A CA 1
ATOM 1548 C C . CYS A 1 192 ? 1.770 -15.231 -3.270 1.00 73.69 192 CYS A C 1
ATOM 1550 O O . CYS A 1 192 ? 0.730 -15.001 -3.881 1.00 73.69 192 CYS A O 1
ATOM 1552 N N . LYS A 1 193 ? 2.116 -16.474 -2.916 1.00 83.25 193 LYS A N 1
ATOM 1553 C CA . LYS A 1 193 ? 1.309 -17.695 -3.121 1.00 83.25 193 LYS A CA 1
ATOM 1554 C C . LYS A 1 193 ? 0.947 -18.022 -4.569 1.00 83.25 193 LYS A C 1
ATOM 1556 O O . LYS A 1 193 ? 0.280 -19.011 -4.849 1.00 83.25 193 LYS A O 1
ATOM 1561 N N . THR A 1 194 ? 1.434 -17.236 -5.524 1.00 79.88 194 THR A N 1
ATOM 1562 C CA . THR A 1 194 ? 1.219 -17.500 -6.943 1.00 79.88 194 THR A CA 1
ATOM 1563 C C . THR A 1 194 ? 1.990 -18.750 -7.357 1.00 79.88 194 THR A C 1
ATOM 1565 O O . THR A 1 194 ? 3.177 -18.890 -7.045 1.00 79.88 194 THR A O 1
ATOM 1568 N N . LYS A 1 195 ? 1.320 -19.642 -8.094 1.00 89.12 195 LYS A N 1
ATOM 1569 C CA . LYS A 1 195 ? 1.922 -20.848 -8.667 1.00 89.12 195 LYS A CA 1
ATOM 1570 C C . LYS A 1 195 ? 3.112 -20.486 -9.556 1.00 89.12 195 LYS A C 1
ATOM 1572 O O . LYS A 1 195 ? 2.994 -19.625 -10.429 1.00 89.12 195 LYS A O 1
ATOM 1577 N N . ILE A 1 196 ? 4.242 -21.157 -9.348 1.00 89.25 196 ILE A N 1
ATOM 1578 C CA . ILE A 1 196 ? 5.444 -20.943 -10.159 1.00 89.25 196 ILE A CA 1
ATOM 1579 C C . ILE A 1 196 ? 5.276 -21.719 -11.468 1.00 89.25 196 ILE A C 1
ATOM 1581 O O . ILE A 1 196 ? 5.132 -22.938 -11.459 1.00 89.25 196 ILE A O 1
ATOM 1585 N N . ILE A 1 197 ? 5.282 -21.006 -12.593 1.00 86.06 197 ILE A N 1
ATOM 1586 C CA . ILE A 1 197 ? 5.221 -21.582 -13.942 1.00 86.06 197 ILE A CA 1
ATOM 1587 C C . ILE A 1 197 ? 6.636 -21.788 -14.483 1.00 86.06 197 ILE A C 1
ATOM 1589 O O . ILE A 1 197 ? 6.980 -22.896 -14.877 1.00 86.06 197 ILE A O 1
ATOM 1593 N N . ASN A 1 198 ? 7.473 -20.746 -14.456 1.00 81.69 198 ASN A N 1
ATOM 1594 C CA . ASN A 1 198 ? 8.886 -20.837 -14.839 1.00 81.69 198 ASN A CA 1
ATOM 1595 C C . ASN A 1 198 ? 9.796 -20.175 -13.805 1.00 81.69 198 ASN A C 1
ATOM 1597 O O . ASN A 1 198 ? 9.384 -19.247 -13.101 1.00 81.69 198 ASN A O 1
ATOM 1601 N N . LYS A 1 199 ? 11.050 -20.631 -13.789 1.00 88.62 199 LYS A N 1
ATOM 1602 C CA . LYS A 1 199 ? 12.158 -20.109 -12.987 1.00 88.62 199 LYS A CA 1
ATOM 1603 C C . LYS A 1 199 ? 13.266 -19.652 -13.932 1.00 88.62 199 LYS A C 1
ATOM 1605 O O . LYS A 1 199 ? 13.738 -20.454 -14.732 1.00 88.62 199 LYS A O 1
ATOM 1610 N N . ILE A 1 200 ? 13.656 -18.384 -13.856 1.00 80.44 200 ILE A N 1
ATOM 1611 C CA . ILE A 1 200 ? 14.703 -17.799 -14.706 1.00 80.44 200 ILE A CA 1
ATOM 1612 C C . ILE A 1 200 ? 15.845 -17.343 -13.802 1.00 80.44 200 ILE A C 1
ATOM 1614 O O . ILE A 1 200 ? 15.623 -16.564 -12.877 1.00 80.44 200 ILE A O 1
ATOM 1618 N N . ILE A 1 201 ? 17.059 -17.834 -14.047 1.00 82.88 201 ILE A N 1
ATOM 1619 C CA . ILE A 1 201 ? 18.244 -17.381 -13.314 1.00 82.88 201 ILE A CA 1
ATOM 1620 C C . ILE A 1 201 ? 18.607 -15.984 -13.817 1.00 82.88 201 ILE A C 1
ATOM 1622 O O . ILE A 1 201 ? 18.737 -15.761 -15.019 1.00 82.88 201 ILE A O 1
ATOM 1626 N N . VAL A 1 202 ? 18.747 -15.044 -12.890 1.00 73.88 202 VAL A N 1
ATOM 1627 C CA . VAL A 1 202 ? 19.127 -13.662 -13.168 1.00 73.88 202 VAL A CA 1
ATOM 1628 C C . VAL A 1 202 ? 20.599 -13.509 -12.821 1.00 73.88 202 VAL A C 1
ATOM 1630 O O . VAL A 1 202 ? 20.964 -13.367 -11.652 1.00 73.88 202 VAL A O 1
ATOM 1633 N N . GLU A 1 203 ? 21.448 -13.570 -13.841 1.00 59.50 203 GLU A N 1
ATOM 1634 C CA . GLU A 1 203 ? 22.866 -13.245 -13.710 1.00 59.50 203 GLU A CA 1
ATOM 1635 C C . GLU A 1 203 ? 23.009 -11.738 -13.456 1.00 59.50 203 GLU A C 1
ATOM 1637 O O . GLU A 1 203 ? 22.249 -10.920 -13.974 1.00 59.50 203 GLU A O 1
ATOM 1642 N N . SER A 1 204 ? 23.921 -11.372 -12.560 1.00 48.62 204 SER A N 1
ATOM 1643 C CA . SER A 1 204 ? 24.121 -10.009 -12.066 1.00 48.62 204 SER A CA 1
ATOM 1644 C C . SER A 1 204 ? 24.123 -8.963 -13.186 1.00 48.62 204 SER A C 1
ATOM 1646 O O . SER A 1 204 ? 24.998 -8.979 -14.046 1.00 48.62 204 SER A O 1
ATOM 1648 N N . TYR A 1 205 ? 23.183 -8.013 -13.126 1.00 41.94 205 TYR A N 1
ATOM 1649 C CA . TYR A 1 205 ? 23.240 -6.780 -13.905 1.00 41.94 205 TYR A CA 1
ATOM 1650 C C . TYR A 1 205 ? 24.544 -6.043 -13.585 1.00 41.94 205 TYR A C 1
ATOM 1652 O O . TYR A 1 205 ? 24.685 -5.447 -12.514 1.00 41.94 205 TYR A O 1
ATOM 1660 N N . SER A 1 206 ? 25.485 -6.078 -14.525 1.00 26.88 206 SER A N 1
ATOM 1661 C CA . SER A 1 206 ? 26.453 -5.004 -14.686 1.00 26.88 206 SER A CA 1
ATOM 1662 C C . SER A 1 206 ? 25.661 -3.714 -14.851 1.00 26.88 206 SER A C 1
ATOM 1664 O O . SER A 1 206 ? 24.852 -3.584 -15.768 1.00 26.88 206 SER A O 1
ATOM 1666 N N . ILE A 1 207 ? 25.859 -2.790 -13.919 1.00 32.12 207 ILE A N 1
ATOM 1667 C CA . ILE A 1 207 ? 25.447 -1.402 -14.078 1.00 32.12 207 ILE A CA 1
ATOM 1668 C C . ILE A 1 207 ? 26.258 -0.866 -15.262 1.00 32.12 207 ILE A C 1
ATOM 1670 O O . ILE A 1 207 ? 27.481 -0.758 -15.161 1.00 32.12 207 ILE A O 1
ATOM 1674 N N . VAL A 1 208 ? 25.585 -0.576 -16.374 1.00 30.52 208 VAL A N 1
ATOM 1675 C CA . VAL A 1 208 ? 26.070 0.341 -17.412 1.00 30.52 208 VAL A CA 1
ATOM 1676 C C . VAL A 1 208 ? 24.926 1.254 -17.806 1.00 30.52 208 VAL A C 1
ATOM 1678 O O . VAL A 1 208 ? 23.818 0.719 -18.035 1.00 30.52 208 VAL A O 1
#

Sequence (208 aa):
MINDGFDINQKDKNGTTLLMYIAENTSQLLCTDILNLLIYLRANVNIKDNKEKTALMYVAEYNDYSSNIETLNILLNHDANVNDVDNKGMNALMYASKNIKTFSNETTVKMLLPLTDINHRCDNNKSYWDYLPNKFKDKFPKPNTSVIYNNHIYRYDVCIYCMENLPSVLFTPCGHIVVCYNCDPKDECKLCKTKIINKIIVESYSIV

Radius of gyration: 18.3 Å; chains: 1; bounding box: 44×43×50 Å